Protein AF-A0A9E2DDP9-F1 (afdb_monomer)

Nearest PDB structures (foldseek):
  4rul-assembly1_A  TM=8.984E-01  e=3.084E-15  Escherichia coli DH1
  1yua-assembly1_A  TM=7.932E-01  e=3.738E-09  Escherichia coli
  7w2p-assembly1_A  TM=2.734E-01  e=5.405E+00  Homo sapiens

Structure (mmCIF, N/CA/C/O backbone):
data_AF-A0A9E2DDP9-F1
#
_entry.id   AF-A0A9E2DDP9-F1
#
loop_
_atom_site.group_PDB
_atom_site.id
_atom_site.type_symbol
_atom_site.label_atom_id
_atom_site.label_alt_id
_atom_site.label_comp_id
_atom_site.label_asym_id
_atom_site.label_entity_id
_atom_site.label_seq_id
_atom_site.pdbx_PDB_ins_code
_atom_site.Cartn_x
_atom_site.Cartn_y
_atom_site.Cartn_z
_atom_site.occupancy
_atom_site.B_iso_or_equiv
_atom_site.auth_seq_id
_atom_site.auth_comp_id
_atom_site.auth_asym_id
_atom_site.auth_atom_id
_atom_site.pdbx_PDB_model_num
ATOM 1 N N . LEU A 1 1 ? 16.091 10.187 -36.247 1.00 88.38 1 LEU A N 1
ATOM 2 C CA . LEU A 1 1 ? 14.850 10.308 -37.055 1.00 88.38 1 LEU A CA 1
ATOM 3 C C . LEU A 1 1 ? 14.856 11.666 -37.740 1.00 88.38 1 LEU A C 1
ATOM 5 O O . LEU A 1 1 ? 15.099 12.652 -37.051 1.00 88.38 1 LEU A O 1
ATOM 9 N N . CYS A 1 2 ? 14.631 11.721 -39.056 1.00 90.25 2 CYS A N 1
ATOM 10 C CA . CYS A 1 2 ? 14.480 12.992 -39.767 1.00 90.25 2 CYS A CA 1
ATOM 11 C C . CYS A 1 2 ? 13.290 13.790 -39.199 1.00 90.25 2 CYS A C 1
ATOM 13 O O . CYS A 1 2 ? 12.240 13.217 -38.910 1.00 90.25 2 CYS A O 1
ATOM 15 N N . GLY A 1 3 ? 13.438 15.109 -39.045 1.00 91.94 3 GLY A N 1
ATOM 16 C CA . GLY A 1 3 ? 12.366 15.984 -38.550 1.00 91.94 3 GLY A CA 1
ATOM 17 C C . GLY A 1 3 ? 11.150 16.072 -39.482 1.00 91.94 3 GLY A C 1
ATOM 18 O O . GLY A 1 3 ? 10.063 16.390 -39.017 1.00 91.94 3 GLY A O 1
ATOM 19 N N . ASN A 1 4 ? 11.322 15.727 -40.763 1.00 91.38 4 ASN A N 1
ATOM 20 C CA . ASN A 1 4 ? 10.261 15.691 -41.776 1.00 91.38 4 ASN A CA 1
ATOM 21 C C . ASN A 1 4 ? 9.556 14.321 -41.865 1.00 91.38 4 ASN A C 1
ATOM 23 O O . ASN A 1 4 ? 8.974 13.993 -42.890 1.00 91.38 4 ASN A O 1
ATOM 27 N N . ASN A 1 5 ? 9.630 13.486 -40.829 1.00 89.81 5 ASN A N 1
ATOM 28 C CA . ASN A 1 5 ? 8.842 12.253 -40.731 1.00 89.81 5 ASN A CA 1
ATOM 29 C C . ASN A 1 5 ? 7.354 12.634 -40.538 1.00 89.81 5 ASN A C 1
ATOM 31 O O . ASN A 1 5 ? 7.073 13.362 -39.580 1.00 89.81 5 ASN A O 1
ATOM 35 N N . PRO A 1 6 ? 6.399 12.201 -41.393 1.00 89.31 6 PRO A N 1
ATOM 36 C CA . PRO A 1 6 ? 6.410 10.995 -42.240 1.00 89.31 6 PRO A CA 1
ATOM 37 C C . PRO A 1 6 ? 6.817 11.145 -43.716 1.00 89.31 6 PRO A C 1
ATOM 39 O O . PRO A 1 6 ? 6.964 10.127 -44.386 1.00 89.31 6 PRO A O 1
ATOM 42 N N . ASP A 1 7 ? 7.030 12.357 -44.228 1.00 90.31 7 ASP A N 1
ATOM 43 C CA . ASP A 1 7 ? 7.338 12.597 -45.651 1.00 90.31 7 ASP A CA 1
ATOM 44 C C . ASP A 1 7 ? 8.773 12.195 -46.043 1.00 90.31 7 ASP A C 1
ATOM 46 O O . ASP A 1 7 ? 9.071 11.944 -47.210 1.00 90.31 7 ASP A O 1
ATOM 50 N N . CYS A 1 8 ? 9.677 12.116 -45.064 1.00 87.88 8 CYS A N 1
ATOM 51 C CA . CYS A 1 8 ? 11.048 11.642 -45.222 1.00 87.88 8 CYS A CA 1
ATOM 52 C C . CYS A 1 8 ? 11.296 10.422 -44.325 1.00 87.88 8 CYS A C 1
ATOM 54 O O . CYS A 1 8 ? 11.283 10.530 -43.097 1.00 87.88 8 CYS A O 1
ATOM 56 N N . SER A 1 9 ? 11.570 9.268 -44.942 1.00 89.38 9 SER A N 1
ATOM 57 C CA . SER A 1 9 ? 11.806 7.987 -44.259 1.00 89.38 9 SER A CA 1
ATOM 58 C C . SER A 1 9 ? 13.248 7.787 -43.776 1.00 89.38 9 SER A C 1
ATOM 60 O O . SER A 1 9 ? 13.593 6.703 -43.310 1.00 89.38 9 SER A O 1
ATOM 62 N N . THR A 1 10 ? 14.110 8.801 -43.888 1.00 92.75 10 THR A N 1
ATOM 63 C CA . THR A 1 10 ? 15.517 8.697 -43.487 1.00 92.75 10 THR A CA 1
ATOM 64 C C . THR A 1 10 ? 15.652 8.649 -41.961 1.00 92.75 10 THR A C 1
ATOM 66 O O . THR A 1 10 ? 15.230 9.557 -41.233 1.00 92.75 10 THR A O 1
ATOM 69 N N . PHE A 1 11 ? 16.290 7.596 -41.458 1.00 92.25 11 PHE A N 1
ATOM 70 C CA . PHE A 1 11 ? 16.732 7.469 -40.074 1.00 92.25 11 PHE A CA 1
ATOM 71 C C . PHE A 1 11 ? 18.159 6.916 -40.042 1.00 92.25 11 PHE A C 1
ATOM 73 O O . PHE A 1 11 ? 18.571 6.190 -40.939 1.00 92.25 11 PHE A O 1
ATOM 80 N N . GLU A 1 12 ? 18.894 7.258 -38.991 1.00 91.88 12 GLU A N 1
ATOM 81 C CA . GLU A 1 12 ? 20.238 6.753 -38.723 1.00 91.88 12 GLU A CA 1
ATOM 82 C C . GLU A 1 12 ? 20.261 6.196 -37.302 1.00 91.88 12 GLU A C 1
ATOM 84 O O . GLU A 1 12 ? 19.588 6.728 -36.408 1.00 91.88 12 GLU A O 1
ATOM 89 N N . PHE A 1 13 ? 21.007 5.112 -37.113 1.00 91.75 13 PHE A N 1
ATOM 90 C CA . PHE A 1 13 ? 21.286 4.542 -35.803 1.00 91.75 13 PHE A CA 1
ATOM 91 C C . PHE A 1 13 ? 22.687 4.958 -35.384 1.00 91.75 13 PHE A C 1
ATOM 93 O O . PHE A 1 13 ? 23.654 4.704 -36.098 1.00 91.75 13 PHE A O 1
ATOM 100 N N . GLU A 1 14 ? 22.792 5.572 -34.216 1.00 92.00 14 GLU A N 1
ATOM 101 C CA . GLU A 1 14 ? 24.074 5.866 -33.595 1.00 92.00 14 GLU A CA 1
ATOM 102 C C . GLU A 1 14 ? 24.387 4.726 -32.618 1.00 92.00 14 GLU A C 1
ATOM 104 O O . GLU A 1 14 ? 23.632 4.469 -31.676 1.00 92.00 14 GLU A O 1
ATOM 109 N N . ALA A 1 15 ? 25.450 3.972 -32.901 1.00 90.19 15 ALA A N 1
ATOM 110 C CA . ALA A 1 15 ? 25.939 2.944 -31.995 1.00 90.19 15 ALA A CA 1
ATOM 111 C C . ALA A 1 15 ? 26.843 3.607 -30.952 1.00 90.19 15 ALA A C 1
ATOM 113 O O . ALA A 1 15 ? 27.826 4.259 -31.297 1.00 90.19 15 ALA A O 1
ATOM 114 N N . GLY A 1 16 ? 26.520 3.427 -29.676 1.00 89.56 16 GLY A N 1
ATOM 115 C CA . GLY A 1 16 ? 27.263 4.032 -28.582 1.00 89.56 16 GLY A CA 1
ATOM 116 C C . GLY A 1 16 ? 26.806 3.511 -27.227 1.00 89.56 16 GLY A C 1
ATOM 117 O O . GLY A 1 16 ? 25.774 2.846 -27.108 1.00 89.56 16 GLY A O 1
ATOM 118 N N . GLU A 1 17 ? 27.588 3.814 -26.196 1.00 86.38 17 GLU A N 1
ATOM 119 C CA . GLU A 1 17 ? 27.220 3.530 -24.813 1.00 86.38 17 GLU A CA 1
ATOM 120 C C . GLU A 1 17 ? 26.454 4.727 -24.240 1.00 86.38 17 GLU A C 1
ATOM 122 O O . GLU A 1 17 ? 27.012 5.792 -23.969 1.00 86.38 17 GLU A O 1
ATOM 127 N N . TYR A 1 18 ? 25.142 4.565 -24.079 1.00 83.75 18 TYR A N 1
ATOM 128 C CA . TYR A 1 18 ? 24.265 5.622 -23.587 1.00 83.75 18 TYR A CA 1
ATOM 129 C C . TYR A 1 18 ? 23.877 5.369 -22.132 1.00 83.75 18 TYR A C 1
ATOM 131 O O . TYR A 1 18 ? 23.272 4.351 -21.794 1.00 83.75 18 TYR A O 1
ATOM 139 N N . LYS A 1 19 ? 24.140 6.343 -21.254 1.00 76.81 19 LYS A N 1
ATOM 140 C CA . LYS A 1 19 ? 23.666 6.296 -19.866 1.00 76.81 19 LYS A CA 1
ATOM 141 C C . LYS A 1 19 ? 22.191 6.694 -19.802 1.00 76.81 19 LYS A C 1
ATOM 143 O O . LYS A 1 19 ? 21.835 7.868 -19.924 1.00 76.81 19 LYS A O 1
ATOM 148 N N . ILE A 1 20 ? 21.317 5.720 -19.565 1.00 74.50 20 ILE A N 1
ATOM 149 C CA . ILE A 1 20 ? 19.883 5.971 -19.387 1.00 74.50 20 ILE A CA 1
ATOM 150 C C . ILE A 1 20 ? 19.666 6.756 -18.081 1.00 74.50 20 ILE A C 1
ATOM 152 O O . ILE A 1 20 ? 20.160 6.382 -17.013 1.00 74.50 20 ILE A O 1
ATOM 156 N N . ARG A 1 21 ? 18.897 7.855 -18.144 1.00 65.94 21 ARG A N 1
ATOM 157 C CA . ARG A 1 21 ? 18.500 8.639 -16.959 1.00 65.94 21 ARG A CA 1
ATOM 158 C C . ARG A 1 21 ? 17.796 7.735 -15.937 1.00 65.94 21 ARG A C 1
ATOM 160 O O . ARG A 1 21 ? 16.650 7.342 -16.142 1.00 65.94 21 ARG A O 1
ATOM 167 N N . GLY A 1 22 ? 18.464 7.460 -14.816 1.00 62.19 22 GLY A N 1
ATOM 168 C CA . GLY A 1 22 ? 17.949 6.619 -13.727 1.00 62.19 22 GLY A CA 1
ATOM 169 C C . GLY A 1 22 ? 18.885 5.491 -13.288 1.00 62.19 22 GLY A C 1
ATOM 170 O O . GLY A 1 22 ? 18.717 5.005 -12.179 1.00 62.19 22 GLY A O 1
ATOM 171 N N . TYR A 1 23 ? 19.901 5.147 -14.090 1.00 64.62 23 TYR A N 1
ATOM 172 C CA . TYR A 1 23 ? 20.826 4.036 -13.810 1.00 64.62 23 TYR A CA 1
ATOM 173 C C . TYR A 1 23 ? 21.757 4.257 -12.599 1.00 64.62 23 TYR A C 1
ATOM 175 O O . TYR A 1 23 ? 22.351 3.322 -12.089 1.00 64.62 23 TYR A O 1
ATOM 183 N N . GLU A 1 24 ? 21.873 5.490 -12.105 1.00 63.78 24 GLU A N 1
ATOM 184 C CA . GLU A 1 24 ? 22.702 5.858 -10.944 1.00 63.78 24 GLU A CA 1
ATOM 185 C C . GLU A 1 24 ? 21.877 5.903 -9.643 1.00 63.78 24 GLU A C 1
ATOM 187 O O . GLU A 1 24 ? 22.021 6.795 -8.809 1.00 63.78 24 GLU A O 1
ATOM 192 N N . GLY A 1 25 ? 20.901 5.005 -9.523 1.00 69.44 25 GLY A N 1
ATOM 193 C CA . GLY A 1 25 ? 20.162 4.797 -8.282 1.00 69.44 25 GLY A CA 1
ATOM 194 C C . GLY A 1 25 ? 20.826 3.716 -7.428 1.00 69.44 25 GLY A C 1
ATOM 195 O O . GLY A 1 25 ? 21.553 2.890 -7.974 1.00 69.44 25 GLY A O 1
ATOM 196 N N . PRO A 1 26 ? 20.560 3.676 -6.112 1.00 78.44 26 PRO A N 1
ATOM 197 C CA . PRO A 1 26 ? 20.928 2.520 -5.298 1.00 78.44 26 PRO A CA 1
ATOM 198 C C . PRO A 1 26 ? 20.331 1.249 -5.912 1.00 78.44 26 PRO A C 1
ATOM 200 O O . PRO A 1 26 ? 19.246 1.300 -6.494 1.00 78.44 26 PRO A O 1
ATOM 203 N N . THR A 1 27 ? 21.014 0.120 -5.789 1.00 83.56 27 THR A N 1
ATOM 204 C CA . THR A 1 27 ? 20.477 -1.174 -6.207 1.00 83.56 27 THR A CA 1
ATOM 205 C C . THR A 1 27 ? 20.020 -1.969 -4.992 1.00 83.56 27 THR A C 1
ATOM 207 O O . THR A 1 27 ? 20.517 -1.785 -3.881 1.00 83.56 27 THR A O 1
ATOM 210 N N . VAL A 1 28 ? 18.972 -2.771 -5.177 1.00 86.94 28 VAL A N 1
ATOM 211 C CA . VAL A 1 28 ? 18.324 -3.539 -4.102 1.00 86.94 28 VAL A CA 1
ATOM 212 C C . VAL A 1 28 ? 18.100 -4.960 -4.590 1.00 86.94 28 VAL A C 1
ATOM 214 O O . VAL A 1 28 ? 17.787 -5.159 -5.757 1.00 86.94 28 VAL A O 1
ATOM 217 N N . GLU A 1 29 ? 18.230 -5.947 -3.716 1.00 88.75 29 GLU A N 1
ATOM 218 C CA . GLU A 1 29 ? 17.958 -7.341 -4.059 1.00 88.75 29 GLU A CA 1
ATOM 219 C C . GLU A 1 29 ? 16.449 -7.599 -4.245 1.00 88.75 29 GLU A C 1
ATOM 221 O O . GLU A 1 29 ? 15.600 -7.052 -3.531 1.00 88.75 29 GLU A O 1
ATOM 226 N N . CYS A 1 30 ? 16.090 -8.412 -5.240 1.00 87.81 30 CYS A N 1
ATOM 227 C CA . CYS A 1 30 ? 14.705 -8.775 -5.506 1.00 87.81 30 CYS A CA 1
ATOM 228 C C . CYS A 1 30 ? 14.216 -9.879 -4.567 1.00 87.81 30 CYS A C 1
ATOM 230 O O . CYS A 1 30 ? 14.749 -10.981 -4.581 1.00 87.81 30 CYS A O 1
ATOM 232 N N . ASP A 1 31 ? 13.088 -9.651 -3.893 1.00 84.25 31 ASP A N 1
ATOM 233 C CA . ASP A 1 31 ? 12.525 -10.618 -2.938 1.00 84.25 31 ASP A CA 1
ATOM 234 C C . ASP A 1 31 ? 12.072 -11.951 -3.581 1.00 84.25 31 ASP A C 1
ATOM 236 O O . ASP A 1 31 ? 11.887 -12.937 -2.879 1.00 84.25 31 ASP A O 1
ATOM 240 N N . LYS A 1 32 ? 11.853 -11.993 -4.908 1.00 84.00 32 LYS A N 1
ATOM 241 C CA . LYS A 1 32 ? 11.326 -13.184 -5.613 1.00 84.00 32 LYS A CA 1
ATOM 242 C C . LYS A 1 32 ? 12.387 -14.046 -6.295 1.00 84.00 32 LYS A C 1
ATOM 244 O O . LYS A 1 32 ? 12.167 -15.234 -6.479 1.00 84.00 32 LYS A O 1
ATOM 249 N N . CYS A 1 33 ? 13.483 -13.446 -6.748 1.00 87.69 33 CYS A N 1
ATOM 250 C CA . CYS A 1 33 ? 14.486 -14.140 -7.567 1.00 87.69 33 CYS A CA 1
ATOM 251 C C . CYS A 1 33 ? 15.925 -13.813 -7.166 1.00 87.69 33 CYS A C 1
ATOM 253 O O . CYS A 1 33 ? 16.846 -14.239 -7.853 1.00 87.69 33 CYS A O 1
ATOM 255 N N . SER A 1 34 ? 16.118 -13.009 -6.116 1.00 86.00 34 SER A N 1
ATOM 256 C CA . SER A 1 34 ? 17.423 -12.535 -5.638 1.00 86.00 34 SER A CA 1
ATOM 257 C C . SER A 1 34 ? 18.282 -11.785 -6.664 1.00 86.00 34 SER A C 1
ATOM 259 O O . SER A 1 34 ? 19.401 -11.383 -6.367 1.00 86.00 34 SER A O 1
ATOM 261 N N . ALA A 1 35 ? 17.765 -11.531 -7.868 1.00 89.00 35 ALA A N 1
ATOM 262 C CA . ALA A 1 35 ? 18.437 -10.696 -8.850 1.00 89.00 35 ALA A CA 1
ATOM 263 C C . ALA A 1 35 ? 18.419 -9.223 -8.424 1.00 89.00 35 ALA A C 1
ATOM 265 O O . ALA A 1 35 ? 17.577 -8.776 -7.638 1.00 89.00 35 ALA A O 1
ATOM 266 N N . GLU A 1 36 ? 19.327 -8.442 -8.995 1.00 89.06 36 GLU A N 1
ATOM 267 C CA . GLU A 1 36 ? 19.423 -7.017 -8.719 1.00 89.06 36 GLU A CA 1
ATOM 268 C C . GLU A 1 36 ? 18.179 -6.259 -9.226 1.00 89.06 36 GLU A C 1
ATOM 270 O O . GLU A 1 36 ? 17.608 -6.538 -10.283 1.00 89.06 36 GLU A O 1
ATOM 275 N N . MET A 1 37 ? 17.722 -5.275 -8.460 1.00 89.25 37 MET A N 1
ATOM 276 C CA . MET A 1 37 ? 16.679 -4.341 -8.861 1.00 89.25 37 MET A CA 1
ATOM 277 C C . MET A 1 37 ? 17.283 -2.958 -9.072 1.00 89.25 37 MET A C 1
ATOM 279 O O . MET A 1 37 ? 17.901 -2.384 -8.176 1.00 89.25 37 MET A O 1
ATOM 283 N N . GLN A 1 38 ? 17.042 -2.396 -10.254 1.00 87.81 38 GLN A N 1
ATOM 284 C CA . GLN A 1 38 ? 17.565 -1.096 -10.666 1.00 87.81 38 GLN A CA 1
ATOM 285 C C . GLN A 1 38 ? 16.482 -0.020 -10.643 1.00 87.81 38 GLN A C 1
ATOM 287 O O . GLN A 1 38 ? 15.303 -0.282 -10.905 1.00 87.81 38 GLN A O 1
ATOM 292 N N . LEU A 1 39 ? 16.886 1.220 -10.372 1.00 87.94 39 LEU A N 1
ATOM 293 C CA . LEU A 1 39 ? 15.978 2.358 -10.337 1.00 87.94 39 LEU A CA 1
ATOM 294 C C . LEU A 1 39 ? 15.573 2.790 -11.757 1.00 87.94 39 LEU A C 1
ATOM 296 O O . LEU A 1 39 ? 16.362 3.320 -12.533 1.00 87.94 39 LEU A O 1
ATOM 300 N N . LYS A 1 40 ? 14.297 2.616 -12.092 1.00 86.75 40 LYS A N 1
ATOM 301 C CA . LYS A 1 40 ? 13.695 3.032 -13.363 1.00 86.75 40 LYS A CA 1
ATOM 302 C C . LYS A 1 40 ? 12.715 4.178 -13.132 1.00 86.75 40 LYS A C 1
ATOM 304 O O . LYS A 1 40 ? 12.114 4.318 -12.066 1.00 86.75 40 LYS A O 1
ATOM 309 N N . THR A 1 41 ? 12.535 5.018 -14.148 1.00 86.69 41 THR A N 1
ATOM 310 C CA . THR A 1 41 ? 11.545 6.106 -14.125 1.00 86.69 41 THR A CA 1
ATOM 311 C C . THR A 1 41 ? 10.387 5.746 -15.048 1.00 86.69 41 THR A C 1
ATOM 313 O O . THR A 1 41 ? 10.596 5.525 -16.235 1.00 86.69 41 THR A O 1
ATOM 316 N N . GLY A 1 42 ? 9.167 5.672 -14.512 1.00 86.62 42 GLY A N 1
ATOM 317 C CA . GLY A 1 42 ? 7.951 5.403 -15.285 1.00 86.62 42 GLY A CA 1
ATOM 318 C C . GLY A 1 42 ? 6.878 6.473 -15.088 1.00 86.62 42 GLY A C 1
ATOM 319 O O . GLY A 1 42 ? 7.064 7.443 -14.354 1.00 86.62 42 GLY A O 1
ATOM 320 N N . ARG A 1 43 ? 5.703 6.265 -15.700 1.00 86.50 43 ARG A N 1
ATOM 321 C CA . ARG A 1 43 ? 4.568 7.213 -15.645 1.00 86.50 43 ARG A CA 1
ATOM 322 C C . ARG A 1 43 ? 4.060 7.518 -14.231 1.00 86.50 43 ARG A C 1
ATOM 324 O O . ARG A 1 43 ? 3.500 8.579 -13.991 1.00 86.50 43 ARG A O 1
ATOM 331 N N . PHE A 1 44 ? 4.229 6.577 -13.301 1.00 82.94 44 PHE A N 1
ATOM 332 C CA . PHE A 1 44 ? 3.770 6.695 -11.913 1.00 82.94 44 PHE A CA 1
ATOM 333 C C . PHE A 1 44 ? 4.878 7.142 -10.946 1.00 82.94 44 PHE A C 1
ATOM 335 O O . PHE A 1 44 ? 4.687 7.094 -9.730 1.00 82.94 44 PHE A O 1
ATOM 342 N N . GLY A 1 45 ? 6.030 7.564 -11.474 1.00 86.19 45 GLY A N 1
ATOM 343 C CA . GLY A 1 45 ? 7.211 7.947 -10.706 1.00 86.19 45 GLY A CA 1
ATOM 344 C C . GLY A 1 45 ? 8.354 6.938 -10.820 1.00 86.19 45 GLY A C 1
ATOM 345 O O . GLY A 1 45 ? 8.346 6.047 -11.673 1.00 86.19 45 GLY A O 1
ATOM 346 N N . LYS A 1 46 ? 9.362 7.110 -9.959 1.00 87.94 46 LYS A N 1
ATOM 347 C CA . LYS A 1 46 ? 10.527 6.222 -9.880 1.00 87.94 46 LYS A CA 1
ATOM 348 C C . LYS A 1 46 ? 10.180 4.934 -9.123 1.00 87.94 46 LYS A C 1
ATOM 350 O O . LYS A 1 46 ? 9.461 4.979 -8.123 1.00 87.94 46 LYS A O 1
ATOM 355 N N . TYR A 1 47 ? 10.686 3.802 -9.593 1.00 88.94 47 TYR A N 1
ATOM 356 C CA . TYR A 1 47 ? 10.474 2.480 -9.002 1.00 88.94 47 TYR A CA 1
ATOM 357 C C . TYR A 1 47 ? 11.704 1.598 -9.232 1.00 88.94 47 TYR A C 1
ATOM 359 O O . TYR A 1 47 ? 12.432 1.795 -10.200 1.00 88.94 47 TYR A O 1
ATOM 367 N N . PHE A 1 48 ? 11.931 0.626 -8.360 1.00 88.94 48 PHE A N 1
ATOM 368 C CA . PHE A 1 48 ? 12.911 -0.429 -8.571 1.00 88.94 48 PHE A CA 1
ATOM 369 C C . PHE A 1 48 ? 12.284 -1.511 -9.446 1.00 88.94 48 PHE A C 1
ATOM 371 O O . PHE A 1 48 ? 11.230 -2.050 -9.102 1.00 88.94 48 PHE A O 1
ATOM 378 N N . GLY A 1 49 ? 12.893 -1.804 -10.588 1.00 89.00 49 GLY A N 1
ATOM 379 C CA . GLY A 1 49 ? 12.508 -2.912 -11.457 1.00 89.00 49 GLY A CA 1
ATOM 380 C C . GLY A 1 49 ? 13.582 -3.984 -11.430 1.00 89.00 49 GLY A C 1
ATOM 381 O O . GLY A 1 49 ? 14.761 -3.654 -11.550 1.00 89.00 49 GLY A O 1
ATOM 382 N N . CYS A 1 50 ? 13.177 -5.242 -11.278 1.00 90.06 50 CYS A N 1
ATOM 383 C CA . CYS A 1 50 ? 14.100 -6.367 -11.364 1.00 90.06 50 CYS A CA 1
ATOM 384 C C . CYS A 1 50 ? 14.788 -6.415 -12.743 1.00 90.06 50 CYS A C 1
ATOM 386 O O . CYS A 1 50 ? 14.187 -6.028 -13.754 1.00 90.06 50 CYS A O 1
ATOM 388 N N . THR A 1 51 ? 16.057 -6.825 -12.767 1.00 88.06 51 THR A N 1
ATOM 389 C CA . THR A 1 51 ? 16.841 -7.047 -13.993 1.00 88.06 51 THR A CA 1
ATOM 390 C C . THR A 1 51 ? 16.725 -8.471 -14.532 1.00 88.06 51 THR A C 1
ATOM 392 O O . THR A 1 51 ? 17.122 -8.700 -15.669 1.00 88.06 51 THR A O 1
ATOM 395 N N . GLY A 1 52 ? 16.166 -9.410 -13.759 1.00 85.94 52 GLY A N 1
ATOM 396 C CA . GLY A 1 52 ? 15.955 -10.788 -14.200 1.00 85.94 52 GLY A CA 1
ATOM 397 C C . GLY A 1 52 ? 14.968 -10.868 -15.366 1.00 85.94 52 GLY A C 1
ATOM 398 O O . GLY A 1 52 ? 13.894 -10.267 -15.311 1.00 85.94 52 GLY A O 1
ATOM 399 N N . GLU A 1 53 ? 15.319 -11.625 -16.404 1.00 81.19 53 GLU A N 1
ATOM 400 C CA . GLU A 1 53 ? 14.541 -11.729 -17.649 1.00 81.19 53 GLU A CA 1
ATOM 401 C C . GLU A 1 53 ? 13.135 -12.309 -17.416 1.00 81.19 53 GLU A C 1
ATOM 403 O O . GLU A 1 53 ? 12.155 -11.831 -17.993 1.00 81.19 53 GLU A O 1
ATOM 408 N N . ASP A 1 54 ? 13.014 -13.244 -16.471 1.00 86.44 54 ASP A N 1
ATOM 409 C CA . ASP A 1 54 ? 11.750 -13.901 -16.121 1.00 86.44 54 ASP A CA 1
ATOM 410 C C . ASP A 1 54 ? 10.980 -13.204 -14.982 1.00 86.44 54 ASP A C 1
ATOM 412 O O . ASP A 1 54 ? 9.819 -13.523 -14.708 1.00 86.44 54 ASP A O 1
ATOM 416 N N . CYS A 1 55 ? 11.585 -12.220 -14.304 1.00 84.75 55 CYS A N 1
ATOM 417 C CA . CYS A 1 55 ? 11.014 -11.611 -13.103 1.00 84.75 55 CYS A CA 1
ATOM 418 C C . CYS A 1 55 ? 10.444 -10.211 -13.369 1.00 84.75 55 CYS A C 1
ATOM 420 O O . CYS A 1 55 ? 11.148 -9.205 -13.416 1.00 84.75 55 CYS A O 1
ATOM 422 N N . LYS A 1 56 ? 9.111 -10.111 -13.428 1.00 84.56 56 LYS A N 1
ATOM 423 C CA . LYS A 1 56 ? 8.384 -8.831 -13.582 1.00 84.56 56 LYS A CA 1
ATOM 424 C C . LYS A 1 56 ? 8.142 -8.094 -12.257 1.00 84.56 56 LYS A C 1
ATOM 426 O O . LYS A 1 56 ? 7.263 -7.233 -12.177 1.00 84.56 56 LYS A O 1
ATOM 431 N N . ASN A 1 57 ? 8.881 -8.436 -11.200 1.00 86.94 57 ASN A N 1
ATOM 432 C CA . ASN A 1 57 ? 8.688 -7.828 -9.889 1.00 86.94 57 ASN A CA 1
ATOM 433 C C . ASN A 1 57 ? 9.162 -6.365 -9.872 1.00 86.94 57 ASN A C 1
ATOM 435 O O . ASN A 1 57 ? 10.207 -6.011 -10.428 1.00 86.94 57 ASN A O 1
ATOM 439 N N . THR A 1 58 ? 8.393 -5.506 -9.203 1.00 86.88 58 THR A N 1
ATOM 440 C CA . THR A 1 58 ? 8.701 -4.080 -9.058 1.00 86.88 58 THR A CA 1
ATOM 441 C C . THR A 1 58 ? 8.444 -3.614 -7.630 1.00 86.88 58 THR A C 1
ATOM 443 O O . THR A 1 58 ? 7.433 -3.961 -7.021 1.00 86.88 58 THR A O 1
ATOM 446 N N . ARG A 1 59 ? 9.340 -2.780 -7.093 1.00 86.44 59 ARG A N 1
ATOM 447 C CA . ARG A 1 59 ? 9.199 -2.159 -5.768 1.00 86.44 59 ARG A CA 1
ATOM 448 C C . ARG A 1 59 ? 9.124 -0.649 -5.903 1.00 86.44 59 ARG A C 1
ATOM 450 O O . ARG A 1 59 ? 9.832 -0.032 -6.694 1.00 86.44 59 ARG A O 1
ATOM 457 N N . LYS A 1 60 ? 8.239 -0.020 -5.136 1.00 86.00 60 LYS A N 1
ATOM 458 C CA . LYS A 1 60 ? 8.066 1.436 -5.177 1.00 86.00 60 LYS A CA 1
ATOM 459 C C . LYS A 1 60 ? 9.177 2.121 -4.377 1.00 86.00 60 LYS A C 1
ATOM 461 O O . LYS A 1 60 ? 9.488 1.678 -3.277 1.00 86.00 60 LYS A O 1
ATOM 466 N N . LEU A 1 61 ? 9.707 3.230 -4.891 1.00 85.44 61 LEU A N 1
ATOM 467 C CA . LEU A 1 61 ? 10.568 4.124 -4.117 1.00 85.44 61 LEU A CA 1
ATOM 468 C C . LEU A 1 61 ? 9.697 4.988 -3.189 1.00 85.44 61 LEU A C 1
ATOM 470 O O . LEU A 1 61 ? 8.782 5.678 -3.658 1.00 85.44 61 LEU A O 1
ATOM 474 N N . LEU A 1 62 ? 9.943 4.946 -1.878 1.00 83.06 62 LEU A N 1
ATOM 475 C CA . LEU A 1 62 ? 9.269 5.832 -0.931 1.00 83.06 62 LEU A CA 1
ATOM 476 C C . LEU A 1 62 ? 9.835 7.254 -1.020 1.00 83.06 62 LEU A C 1
ATOM 478 O O . LEU A 1 62 ? 10.906 7.512 -1.561 1.00 83.06 62 LEU A O 1
ATOM 482 N N . ARG A 1 63 ? 9.105 8.215 -0.444 1.00 79.81 63 ARG A N 1
ATOM 483 C CA . ARG A 1 63 ? 9.531 9.622 -0.401 1.00 79.81 63 ARG A CA 1
ATOM 484 C C . ARG A 1 63 ? 10.819 9.836 0.410 1.00 79.81 63 ARG A C 1
ATOM 486 O O . ARG A 1 63 ? 11.492 10.834 0.187 1.00 79.81 63 ARG A O 1
ATOM 493 N N . ASN A 1 64 ? 11.141 8.926 1.327 1.00 77.75 64 ASN A N 1
ATOM 494 C CA . ASN A 1 64 ? 12.384 8.931 2.101 1.00 77.75 64 ASN A CA 1
ATOM 495 C C . ASN A 1 64 ? 13.587 8.354 1.328 1.00 77.75 64 ASN A C 1
ATOM 497 O O . ASN A 1 64 ? 14.692 8.402 1.849 1.00 77.75 64 ASN A O 1
ATOM 501 N N . GLY A 1 65 ? 13.393 7.841 0.107 1.00 76.19 65 GLY A N 1
ATOM 502 C CA . GLY A 1 65 ? 14.464 7.256 -0.704 1.00 76.19 65 GLY A CA 1
ATOM 503 C C . GLY A 1 65 ? 14.700 5.762 -0.472 1.00 76.19 65 GLY A C 1
ATOM 504 O O . GLY A 1 65 ? 15.516 5.176 -1.175 1.00 76.19 65 GLY A O 1
ATOM 505 N N . GLU A 1 66 ? 13.966 5.128 0.444 1.00 77.50 66 GLU A N 1
ATOM 506 C CA . GLU A 1 66 ? 14.061 3.686 0.691 1.00 77.50 66 GLU A CA 1
ATOM 507 C C . GLU A 1 66 ? 13.130 2.889 -0.235 1.00 77.50 66 GLU A C 1
ATOM 509 O O . GLU A 1 66 ? 12.102 3.386 -0.721 1.00 77.50 66 GLU A O 1
ATOM 514 N N . ALA A 1 67 ? 13.481 1.626 -0.477 1.00 80.81 67 ALA A N 1
ATOM 515 C CA . ALA A 1 67 ? 12.600 0.686 -1.157 1.00 80.81 67 ALA A CA 1
ATOM 516 C C . ALA A 1 67 ? 11.414 0.324 -0.255 1.00 80.81 67 ALA A C 1
ATOM 518 O O . ALA A 1 67 ? 11.575 0.055 0.934 1.00 80.81 67 ALA A O 1
ATOM 519 N N . ALA A 1 68 ? 10.205 0.298 -0.824 1.00 79.75 68 ALA A N 1
ATOM 520 C CA . ALA A 1 68 ? 9.029 -0.184 -0.106 1.00 79.75 68 ALA A CA 1
ATOM 521 C C . ALA A 1 68 ? 9.250 -1.615 0.379 1.00 79.75 68 ALA A C 1
ATOM 523 O O . ALA A 1 68 ? 9.830 -2.386 -0.389 1.00 79.75 68 ALA A O 1
ATOM 524 N N . PRO A 1 69 ? 8.770 -1.990 1.580 1.00 78.38 69 PRO A N 1
ATOM 525 C CA . PRO A 1 69 ? 8.802 -3.372 2.045 1.00 78.38 69 PRO A CA 1
ATOM 526 C C . PRO A 1 69 ? 8.263 -4.349 0.988 1.00 78.38 69 PRO A C 1
ATOM 528 O O . PRO A 1 69 ? 7.465 -3.926 0.137 1.00 78.38 69 PRO A O 1
ATOM 531 N N . PRO A 1 70 ? 8.699 -5.620 1.021 1.00 77.19 70 PRO A N 1
ATOM 532 C CA . PRO A 1 70 ? 8.208 -6.639 0.104 1.00 77.19 70 PRO A CA 1
ATOM 533 C C . PRO A 1 70 ? 6.681 -6.652 0.150 1.00 77.19 70 PRO A C 1
ATOM 535 O O . PRO A 1 70 ? 6.084 -6.625 1.227 1.00 77.19 70 PRO A O 1
ATOM 538 N N . LYS A 1 71 ? 6.048 -6.596 -1.022 1.00 78.38 71 LYS A N 1
ATOM 539 C CA . LYS A 1 71 ? 4.591 -6.665 -1.105 1.00 78.38 71 LYS A CA 1
ATOM 540 C C . LYS A 1 71 ? 4.151 -8.112 -1.027 1.00 78.38 71 LYS A C 1
ATOM 542 O O . LYS A 1 71 ? 4.736 -8.960 -1.693 1.00 78.38 71 LYS A O 1
ATOM 547 N N . MET A 1 72 ? 3.049 -8.332 -0.325 1.00 81.12 72 MET A N 1
ATOM 548 C CA . MET A 1 72 ? 2.275 -9.553 -0.477 1.00 81.12 72 MET A CA 1
ATOM 549 C C . MET A 1 72 ? 1.733 -9.701 -1.895 1.00 81.12 72 MET A C 1
ATOM 551 O O . MET A 1 72 ? 1.392 -8.705 -2.554 1.00 81.12 72 MET A O 1
ATOM 555 N N . ASP A 1 73 ? 1.587 -10.950 -2.322 1.00 83.12 73 ASP A N 1
ATOM 556 C CA . ASP A 1 73 ? 0.814 -11.262 -3.511 1.00 83.12 73 ASP A CA 1
ATOM 557 C C . ASP A 1 73 ? -0.680 -10.953 -3.269 1.00 83.12 73 ASP A C 1
ATOM 559 O O . ASP A 1 73 ? -1.168 -11.086 -2.144 1.00 83.12 73 ASP A O 1
ATOM 563 N N . PRO A 1 74 ? -1.410 -10.440 -4.278 1.00 87.88 74 PRO A N 1
ATOM 564 C CA . PRO A 1 74 ? -2.819 -10.100 -4.111 1.00 87.88 74 PRO A CA 1
ATOM 565 C C . PRO A 1 74 ? -3.669 -11.329 -3.774 1.00 87.88 74 PRO A C 1
ATOM 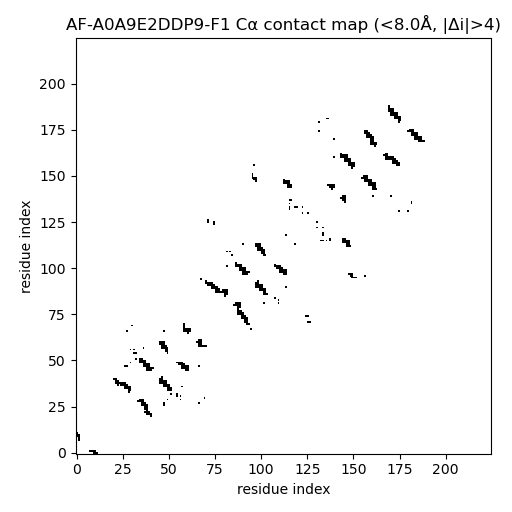567 O O . PRO A 1 74 ? -3.588 -12.330 -4.481 1.00 87.88 74 PRO A O 1
ATOM 570 N N . VAL A 1 75 ? -4.531 -11.208 -2.765 1.00 89.75 75 VAL A N 1
ATOM 571 C CA . VAL A 1 75 ? -5.489 -12.255 -2.369 1.00 89.75 75 VAL A CA 1
ATOM 572 C C . VAL A 1 75 ? -6.837 -11.957 -3.022 1.00 89.75 75 VAL A C 1
ATOM 574 O O . VAL A 1 75 ? -7.334 -10.830 -2.933 1.00 89.75 75 VAL A O 1
ATOM 577 N N . ALA A 1 76 ? -7.418 -12.927 -3.725 1.00 87.75 76 ALA A N 1
ATOM 578 C CA . ALA A 1 76 ? -8.702 -12.755 -4.401 1.00 87.75 76 ALA A CA 1
ATOM 579 C C . ALA A 1 76 ? -9.859 -13.071 -3.444 1.00 87.75 76 ALA A C 1
ATOM 581 O O . ALA A 1 76 ? -9.887 -14.144 -2.859 1.00 87.75 76 ALA A O 1
ATOM 582 N N . MET A 1 77 ? -10.827 -12.156 -3.325 1.00 87.38 77 MET A N 1
ATOM 583 C CA . MET A 1 77 ? -12.031 -12.333 -2.504 1.00 87.38 77 MET A CA 1
ATOM 584 C C . MET A 1 77 ? -13.282 -12.339 -3.396 1.00 87.38 77 MET A C 1
ATOM 586 O O . MET A 1 77 ? -13.949 -11.307 -3.542 1.00 87.38 77 MET A O 1
ATOM 590 N N . PRO A 1 78 ? -13.582 -13.466 -4.070 1.00 85.81 78 PRO A N 1
ATOM 591 C CA . PRO A 1 78 ? -14.687 -13.560 -5.024 1.00 85.81 78 PRO A CA 1
ATOM 592 C C . PRO A 1 78 ? -16.070 -13.361 -4.386 1.00 85.81 78 PRO A C 1
ATOM 594 O O . PRO A 1 78 ? -17.015 -13.004 -5.085 1.00 85.81 78 PRO A O 1
ATOM 597 N N . GLU A 1 79 ? -16.202 -13.553 -3.075 1.00 87.12 79 GLU A N 1
ATOM 598 C CA . GLU A 1 79 ? -17.442 -13.339 -2.327 1.00 87.12 79 GLU A CA 1
ATOM 599 C C . GLU A 1 79 ? -17.834 -11.858 -2.191 1.00 87.12 79 GLU A C 1
ATOM 601 O O . GLU A 1 79 ? -18.982 -11.544 -1.874 1.00 87.12 79 GLU A O 1
ATOM 606 N N . LEU A 1 80 ? -16.905 -10.936 -2.459 1.00 87.44 80 LEU A N 1
ATOM 607 C CA . LEU A 1 80 ? -17.128 -9.501 -2.340 1.00 87.44 80 LEU A CA 1
ATOM 608 C C . LEU A 1 80 ? -17.261 -8.854 -3.722 1.00 87.44 80 LEU A C 1
ATOM 610 O O . LEU A 1 80 ? -16.264 -8.576 -4.392 1.00 87.44 80 LEU A O 1
ATOM 614 N N . ALA A 1 81 ? -18.498 -8.549 -4.115 1.00 90.25 81 ALA A N 1
ATOM 615 C CA . ALA A 1 81 ? -18.794 -7.812 -5.341 1.00 90.25 81 ALA A CA 1
ATOM 616 C C . ALA A 1 81 ? -18.523 -6.303 -5.184 1.00 90.25 81 ALA A C 1
ATOM 618 O O . ALA A 1 81 ? -18.745 -5.728 -4.114 1.00 90.25 81 ALA A O 1
ATOM 619 N N . CYS A 1 82 ? -18.056 -5.653 -6.254 1.00 88.06 82 CYS A N 1
ATOM 620 C CA . CYS A 1 82 ? -17.858 -4.202 -6.296 1.00 88.06 82 CYS A CA 1
ATOM 621 C C . CYS A 1 82 ? -19.202 -3.449 -6.311 1.00 88.06 82 CYS A C 1
ATOM 623 O O . CYS A 1 82 ? -20.215 -3.962 -6.778 1.00 88.06 82 CYS A O 1
ATOM 625 N N . GLU A 1 83 ? -19.219 -2.205 -5.822 1.00 86.94 83 GLU A N 1
ATOM 626 C CA . GLU A 1 83 ? -20.440 -1.389 -5.743 1.00 86.94 83 GLU A CA 1
ATOM 627 C C . GLU A 1 83 ? -20.828 -0.810 -7.111 1.00 86.94 83 GLU A C 1
ATOM 629 O O . GLU A 1 83 ? -22.013 -0.660 -7.404 1.00 86.94 83 GLU A O 1
ATOM 634 N N . LYS A 1 84 ? -19.848 -0.458 -7.958 1.00 86.31 84 LYS A N 1
ATOM 635 C CA . LYS A 1 84 ? -20.111 0.250 -9.226 1.00 86.31 84 LYS A CA 1
ATOM 636 C C . LYS A 1 84 ? -20.050 -0.629 -10.468 1.00 86.31 84 LYS A C 1
ATOM 638 O O . LYS A 1 84 ? -20.503 -0.189 -11.522 1.00 86.31 84 LYS A O 1
ATOM 643 N N . VAL A 1 85 ? -19.430 -1.802 -10.386 1.00 84.81 85 VAL A N 1
ATOM 644 C CA . VAL A 1 85 ? -19.174 -2.673 -11.541 1.00 84.81 85 VAL A CA 1
ATOM 645 C C . VAL A 1 85 ? -19.390 -4.128 -11.144 1.00 84.81 85 VAL A C 1
ATOM 647 O O . VAL A 1 85 ? -19.121 -4.500 -10.007 1.00 84.81 85 VAL A O 1
ATOM 650 N N . GLU A 1 86 ? -19.830 -4.952 -12.092 1.00 86.12 86 GLU A N 1
ATOM 651 C CA . GLU A 1 86 ? -19.910 -6.411 -11.962 1.00 86.12 86 GLU A CA 1
ATOM 652 C C . GLU A 1 86 ? -18.498 -7.026 -11.972 1.00 86.12 86 GLU A C 1
ATOM 654 O O . GLU A 1 86 ? -18.028 -7.575 -12.966 1.00 86.12 86 GLU A O 1
ATOM 659 N N . ASP A 1 87 ? -17.776 -6.851 -10.871 1.00 87.88 87 ASP A N 1
ATOM 660 C CA . ASP A 1 87 ? -16.433 -7.384 -10.645 1.00 87.88 87 ASP A CA 1
ATOM 661 C C . ASP A 1 87 ? -16.260 -7.729 -9.157 1.00 87.88 87 ASP A C 1
ATOM 663 O O . ASP A 1 87 ? -17.066 -7.320 -8.319 1.00 87.88 87 ASP A O 1
ATOM 667 N N . HIS A 1 88 ? -15.200 -8.454 -8.810 1.00 91.19 88 HIS A N 1
ATOM 668 C CA . HIS A 1 88 ? -14.874 -8.823 -7.430 1.00 91.19 88 HIS A CA 1
ATOM 669 C C . HIS A 1 88 ? -13.705 -7.998 -6.881 1.00 91.19 88 HIS A C 1
ATOM 671 O O . HIS A 1 88 ? -12.887 -7.441 -7.627 1.00 91.19 88 HIS A O 1
ATOM 677 N N . TYR A 1 89 ? -13.618 -7.919 -5.555 1.00 93.25 89 TYR A N 1
ATOM 678 C CA . TYR A 1 89 ? -12.508 -7.262 -4.877 1.00 93.25 89 TYR A CA 1
ATOM 679 C C . TYR A 1 89 ? -11.290 -8.189 -4.712 1.00 93.25 89 TYR A C 1
ATOM 681 O O . TYR A 1 89 ? -11.397 -9.381 -4.438 1.00 93.25 89 TYR A O 1
ATOM 689 N N . LEU A 1 90 ? -10.100 -7.603 -4.835 1.00 92.75 90 LEU A N 1
ATOM 690 C CA . LEU A 1 90 ? -8.806 -8.186 -4.485 1.00 92.75 90 LEU A CA 1
ATOM 691 C C . LEU A 1 90 ? -8.215 -7.421 -3.305 1.00 92.75 90 LEU A C 1
ATOM 693 O O . LEU A 1 90 ? -8.121 -6.188 -3.347 1.00 92.75 90 LEU A O 1
ATOM 697 N N . LEU A 1 91 ? -7.740 -8.147 -2.297 1.00 93.06 91 LEU A N 1
ATOM 698 C CA . LEU A 1 91 ? -6.920 -7.594 -1.230 1.00 93.06 91 LEU A CA 1
ATOM 699 C C . LEU A 1 91 ? -5.523 -7.307 -1.759 1.00 93.06 91 LEU A C 1
ATOM 701 O O . LEU A 1 91 ? -4.853 -8.171 -2.327 1.00 93.06 91 LEU A O 1
ATOM 705 N N . ARG A 1 92 ? -5.061 -6.077 -1.563 1.00 91.19 92 ARG A N 1
ATOM 706 C CA . ARG A 1 92 ? -3.726 -5.647 -1.963 1.00 91.19 92 ARG A CA 1
ATOM 707 C C . ARG A 1 92 ? -3.049 -4.958 -0.794 1.00 91.19 92 ARG A C 1
ATOM 709 O O . ARG A 1 92 ? -3.646 -4.130 -0.111 1.00 91.19 92 ARG A O 1
ATOM 716 N N . ASP A 1 93 ? -1.766 -5.248 -0.633 1.00 89.06 93 ASP A N 1
ATOM 717 C CA . ASP A 1 93 ? -0.896 -4.478 0.245 1.00 89.06 93 ASP A CA 1
ATOM 718 C C . ASP A 1 93 ? -0.369 -3.236 -0.497 1.00 89.06 93 ASP A C 1
ATOM 720 O O . ASP A 1 93 ? -0.025 -3.267 -1.691 1.00 89.06 93 ASP A O 1
ATOM 724 N N . GLY A 1 94 ? -0.314 -2.102 0.189 1.00 85.94 94 GLY A N 1
ATOM 725 C CA . GLY A 1 94 ? 0.191 -0.843 -0.327 1.00 85.94 94 GLY A CA 1
ATOM 726 C C . GLY A 1 94 ? 0.881 -0.014 0.747 1.00 85.94 94 GLY A C 1
ATOM 727 O O . GLY A 1 94 ? 0.880 -0.319 1.928 1.00 85.94 94 GLY A O 1
ATOM 728 N N . ALA A 1 95 ? 1.436 1.130 0.344 1.00 81.69 95 ALA A N 1
ATOM 729 C CA . ALA A 1 95 ? 2.103 2.039 1.285 1.00 81.69 95 ALA A CA 1
ATOM 730 C C . ALA A 1 95 ? 1.160 2.657 2.342 1.00 81.69 95 ALA A C 1
ATOM 732 O O . ALA A 1 95 ? 1.625 3.357 3.236 1.00 81.69 95 ALA A O 1
ATOM 733 N N . ALA A 1 96 ? -0.154 2.474 2.192 1.00 83.62 96 ALA A N 1
ATOM 734 C CA . ALA A 1 96 ? -1.176 2.922 3.131 1.00 83.62 96 ALA A CA 1
ATOM 735 C C . ALA A 1 96 ? -1.886 1.728 3.796 1.00 83.62 96 ALA A C 1
ATOM 737 O O . ALA A 1 96 ? -3.062 1.847 4.121 1.00 83.62 96 ALA A O 1
ATOM 738 N N . GLY A 1 97 ? -1.186 0.600 3.949 1.00 87.88 97 GLY A N 1
ATOM 739 C CA . GLY A 1 97 ? -1.722 -0.632 4.522 1.00 87.88 97 GLY A CA 1
ATOM 740 C C . GLY A 1 97 ? -2.546 -1.456 3.535 1.00 87.88 97 GLY A C 1
ATOM 741 O O . GLY A 1 97 ? -2.492 -1.237 2.319 1.00 87.88 97 GLY A O 1
ATOM 742 N N . LEU A 1 98 ? -3.305 -2.402 4.089 1.00 90.88 98 LEU A N 1
ATOM 743 C CA . LEU A 1 98 ? -4.204 -3.289 3.352 1.00 90.88 98 LEU A CA 1
ATOM 744 C C . LEU A 1 98 ? -5.426 -2.538 2.815 1.00 90.88 98 LEU A C 1
ATOM 746 O O . LEU A 1 98 ? -6.073 -1.766 3.524 1.00 90.88 98 LEU A O 1
ATOM 750 N N . PHE A 1 99 ? -5.765 -2.791 1.555 1.00 92.94 99 PHE A N 1
ATOM 751 C CA . PHE A 1 99 ? -6.958 -2.241 0.920 1.00 92.94 99 PHE A CA 1
ATOM 752 C C . PHE A 1 99 ? -7.539 -3.221 -0.096 1.00 92.94 99 PHE A C 1
ATOM 754 O O . PHE A 1 99 ? -6.822 -4.019 -0.697 1.00 92.94 99 PHE A O 1
ATOM 761 N N . LEU A 1 100 ? -8.844 -3.121 -0.315 1.00 92.94 100 LEU A N 1
ATOM 762 C CA . LEU A 1 100 ? -9.549 -3.838 -1.365 1.00 92.94 100 LEU A CA 1
ATOM 763 C C . LEU A 1 100 ? -9.598 -2.986 -2.625 1.00 92.94 100 LEU A C 1
ATOM 765 O O . LEU A 1 100 ? -9.872 -1.786 -2.561 1.00 92.94 100 LEU A O 1
ATOM 769 N N . ALA A 1 101 ? -9.340 -3.602 -3.771 1.00 93.25 101 ALA A N 1
ATOM 770 C CA . ALA A 1 101 ? -9.418 -2.969 -5.080 1.00 93.25 101 ALA A CA 1
ATOM 771 C C . ALA A 1 101 ? -10.115 -3.890 -6.078 1.00 93.25 101 ALA A C 1
ATOM 773 O O . ALA A 1 101 ? -9.970 -5.100 -5.981 1.00 93.25 101 ALA A O 1
ATOM 774 N N . ALA A 1 102 ? -10.824 -3.329 -7.053 1.00 93.25 102 ALA A N 1
ATOM 775 C CA . ALA A 1 102 ? -11.424 -4.129 -8.121 1.00 93.25 102 ALA A CA 1
ATOM 776 C C . ALA A 1 102 ? -10.368 -4.951 -8.893 1.00 93.25 102 ALA A C 1
ATOM 778 O O . ALA A 1 102 ? -9.251 -4.468 -9.137 1.00 93.25 102 ALA A O 1
ATOM 779 N N . SER A 1 103 ? -10.737 -6.164 -9.312 1.00 91.88 103 SER A N 1
ATOM 780 C CA . SER A 1 103 ? -9.886 -7.088 -10.077 1.00 91.88 103 SER A CA 1
ATOM 781 C C . SER A 1 103 ? -9.368 -6.472 -11.376 1.00 91.88 103 SER A C 1
ATOM 783 O O . SER A 1 103 ? -8.167 -6.491 -11.657 1.00 91.88 103 SER A O 1
ATOM 785 N N . GLN A 1 104 ? -10.243 -5.796 -12.125 1.00 88.31 104 GLN A N 1
ATOM 786 C CA . GLN A 1 104 ? -9.930 -5.190 -13.424 1.00 88.31 104 GLN A CA 1
ATOM 787 C C . GLN A 1 104 ? -9.196 -3.834 -13.341 1.00 88.31 104 GLN A C 1
ATOM 789 O O . GLN A 1 104 ? -9.301 -2.987 -14.238 1.00 88.31 104 GLN A O 1
ATOM 794 N N . PHE A 1 105 ? -8.417 -3.573 -12.289 1.00 84.94 105 PHE A N 1
ATOM 795 C CA . PHE A 1 105 ? -7.545 -2.395 -12.239 1.00 84.94 105 PHE A CA 1
ATOM 796 C C . PHE A 1 105 ? -6.501 -2.450 -13.377 1.00 84.94 105 PHE A C 1
ATOM 798 O O . PHE A 1 105 ? -5.831 -3.473 -13.514 1.00 84.94 105 PHE A O 1
ATOM 805 N N . PRO A 1 106 ? -6.262 -1.375 -14.167 1.00 86.00 106 PRO A N 1
ATOM 806 C CA . PRO A 1 106 ? -6.601 0.035 -13.921 1.00 86.00 106 PRO A CA 1
ATOM 807 C C . PRO A 1 106 ? -7.896 0.551 -14.570 1.00 86.00 106 PRO A C 1
ATOM 809 O O . PRO A 1 106 ? -8.122 1.766 -14.515 1.00 86.00 106 PRO A O 1
ATOM 812 N N . LYS A 1 107 ? -8.696 -0.319 -15.208 1.00 88.62 107 LYS A N 1
ATOM 813 C CA . LYS A 1 107 ? -9.961 0.061 -15.863 1.00 88.62 107 LYS A CA 1
ATOM 814 C C . LYS A 1 107 ? -10.980 0.514 -14.817 1.00 88.62 107 LYS A C 1
ATOM 816 O O . LYS A 1 107 ? -11.489 1.627 -14.907 1.00 88.62 107 LYS A O 1
ATOM 821 N N . ASN A 1 108 ? -11.155 -0.292 -13.769 1.00 88.12 108 ASN A N 1
ATOM 822 C CA . ASN A 1 108 ? -11.998 0.031 -12.620 1.00 88.12 108 ASN A CA 1
ATOM 823 C C . ASN A 1 108 ? -11.125 0.549 -11.474 1.00 88.12 108 ASN A C 1
ATOM 825 O O . ASN A 1 108 ? -10.217 -0.135 -11.001 1.00 88.12 108 ASN A O 1
ATOM 829 N N . ARG A 1 109 ? -11.374 1.788 -11.040 1.00 88.75 109 ARG A N 1
ATOM 830 C CA . ARG A 1 109 ? -10.632 2.452 -9.951 1.00 88.75 109 ARG A CA 1
ATOM 831 C C . ARG A 1 109 ? -11.462 2.527 -8.678 1.00 88.75 109 ARG A C 1
ATOM 833 O O . ARG A 1 109 ? -11.559 3.577 -8.049 1.00 88.75 109 ARG A O 1
ATOM 840 N N . GLU A 1 110 ? -12.086 1.413 -8.338 1.00 90.50 110 GLU A N 1
ATOM 841 C CA . GLU A 1 110 ? -12.821 1.268 -7.094 1.00 90.50 110 GLU A CA 1
ATOM 842 C C . GLU A 1 110 ? -11.902 0.673 -6.031 1.00 90.50 110 GLU A C 1
ATOM 844 O O . GLU A 1 110 ? -11.246 -0.345 -6.265 1.00 90.50 110 GLU A O 1
ATOM 849 N N . THR A 1 111 ? -11.815 1.345 -4.885 1.00 91.88 111 THR A N 1
ATOM 850 C CA . THR A 1 111 ? -11.010 0.902 -3.747 1.00 91.88 111 THR A CA 1
ATOM 851 C C . THR A 1 111 ? -11.742 1.183 -2.450 1.00 91.88 111 THR A C 1
ATOM 853 O O . THR A 1 111 ? -12.272 2.285 -2.287 1.00 91.88 111 THR A O 1
ATOM 856 N N . ARG A 1 112 ? -11.698 0.243 -1.510 1.00 91.25 112 ARG A N 1
ATOM 857 C CA . ARG A 1 112 ? -12.268 0.397 -0.168 1.00 91.25 112 ARG A CA 1
ATOM 858 C C . ARG A 1 112 ? -11.349 -0.201 0.893 1.00 91.25 112 ARG A C 1
ATOM 860 O O . ARG A 1 112 ? -10.457 -0.985 0.580 1.00 91.25 112 ARG A O 1
ATOM 867 N N . ALA A 1 113 ? -11.562 0.174 2.148 1.00 92.44 113 ALA A N 1
ATOM 868 C CA . ALA A 1 113 ? -10.943 -0.525 3.268 1.00 92.44 113 ALA A CA 1
ATOM 869 C C . ALA A 1 113 ? -11.641 -1.886 3.481 1.00 92.44 113 ALA A C 1
ATOM 871 O O . ALA A 1 113 ? -12.866 -1.957 3.312 1.00 92.44 113 ALA A O 1
ATOM 872 N N . PRO A 1 114 ? -10.898 -2.955 3.812 1.00 93.25 114 PRO A N 1
ATOM 873 C CA . PRO A 1 114 ? -11.498 -4.217 4.216 1.00 93.25 114 PRO A CA 1
ATOM 874 C C . PRO A 1 114 ? -12.131 -4.079 5.602 1.00 93.25 114 PRO A C 1
ATOM 876 O O . PRO A 1 114 ? -11.618 -3.366 6.474 1.00 93.25 114 PRO A O 1
ATOM 879 N N . TYR A 1 115 ? -13.245 -4.775 5.799 1.00 93.00 115 TYR A N 1
ATOM 880 C CA . TYR A 1 115 ? -13.763 -5.011 7.139 1.00 93.00 115 TYR A CA 1
ATOM 881 C C . TYR A 1 115 ? -13.036 -6.194 7.769 1.00 93.00 115 TYR A C 1
ATOM 883 O O . TYR A 1 115 ? -12.497 -7.043 7.061 1.00 93.00 115 TYR A O 1
ATOM 891 N N . LEU A 1 116 ? -13.002 -6.253 9.099 1.00 91.62 116 LEU A N 1
ATOM 892 C CA . LEU A 1 116 ? -12.277 -7.329 9.762 1.00 91.62 116 LEU A CA 1
ATOM 893 C C . LEU A 1 116 ? -12.951 -8.697 9.582 1.00 91.62 116 LEU A C 1
ATOM 895 O O . LEU A 1 116 ? -12.266 -9.695 9.395 1.00 91.62 116 LEU A O 1
ATOM 899 N N . ASP A 1 117 ? -14.282 -8.737 9.575 1.00 91.44 117 ASP A N 1
ATOM 900 C CA . ASP A 1 117 ? -15.057 -9.961 9.341 1.00 91.44 117 ASP A CA 1
ATOM 901 C C . ASP A 1 117 ? -14.814 -10.578 7.957 1.00 91.44 117 ASP A C 1
ATOM 903 O O . ASP A 1 117 ? -14.836 -11.796 7.820 1.00 91.44 117 ASP A O 1
ATOM 907 N N . GLU A 1 118 ? -14.524 -9.753 6.953 1.00 90.44 118 GLU A N 1
ATOM 908 C CA . GLU A 1 118 ? -14.172 -10.182 5.594 1.00 90.44 118 GLU A CA 1
ATOM 909 C C . GLU A 1 118 ? -12.764 -10.782 5.504 1.00 90.44 118 GLU A C 1
ATOM 911 O O . GLU A 1 118 ? -12.487 -11.574 4.610 1.00 90.44 118 GLU A O 1
ATOM 916 N N . LEU A 1 119 ? -11.863 -10.419 6.421 1.00 90.38 119 LEU A N 1
ATOM 917 C CA . LEU A 1 119 ? -10.481 -10.904 6.417 1.00 90.38 119 LEU A CA 1
ATOM 918 C C . LEU A 1 119 ? -10.319 -12.254 7.127 1.00 90.38 119 LEU A C 1
ATOM 920 O O . LEU A 1 119 ? -9.407 -13.005 6.786 1.00 90.38 119 LEU A O 1
ATOM 924 N N . LEU A 1 120 ? -11.192 -12.573 8.089 1.00 89.00 120 LEU A N 1
ATOM 925 C CA . LEU A 1 120 ? -11.113 -13.810 8.877 1.00 89.00 120 LEU A CA 1
ATOM 926 C C . LEU A 1 120 ? -11.157 -15.099 8.029 1.00 89.00 120 LEU A C 1
ATOM 928 O O . LEU A 1 120 ? -10.356 -15.993 8.307 1.00 89.00 120 LEU A O 1
ATOM 932 N N . PRO A 1 121 ? -12.011 -15.230 6.990 1.00 90.12 121 PRO A N 1
ATOM 933 C CA . PRO A 1 121 ? -12.029 -16.424 6.141 1.00 90.12 121 PRO A CA 1
ATOM 934 C C . PRO A 1 121 ? -10.709 -16.652 5.397 1.00 90.12 121 PRO A C 1
ATOM 936 O O . PRO A 1 121 ? -10.283 -17.791 5.222 1.00 90.12 121 PRO A O 1
ATOM 939 N N . HIS A 1 122 ? -10.035 -15.566 5.017 1.00 88.38 122 HIS A N 1
ATOM 940 C CA . HIS A 1 122 ? -8.809 -15.576 4.213 1.00 88.38 122 HIS A CA 1
ATOM 941 C C . HIS A 1 122 ? -7.538 -15.437 5.057 1.00 88.38 122 HIS A C 1
ATOM 943 O O . HIS A 1 122 ? -6.460 -15.162 4.529 1.00 88.38 122 HIS A O 1
ATOM 949 N N . GLN A 1 123 ? -7.629 -15.647 6.375 1.00 86.50 123 GLN A N 1
ATOM 950 C CA . GLN A 1 123 ? -6.511 -15.450 7.304 1.00 86.50 123 GLN A CA 1
ATOM 951 C C . GLN A 1 123 ? -5.255 -16.269 6.959 1.00 86.50 123 GLN A C 1
ATOM 953 O O . GLN A 1 123 ? -4.154 -15.861 7.311 1.00 86.50 123 GLN A O 1
ATOM 958 N N . ASN A 1 124 ? -5.419 -17.408 6.276 1.00 88.31 124 ASN A N 1
ATOM 959 C CA . ASN A 1 124 ? -4.324 -18.302 5.893 1.00 88.31 124 ASN A CA 1
ATOM 960 C C . ASN A 1 124 ? -3.580 -17.836 4.631 1.00 88.31 124 ASN A C 1
ATOM 962 O O . ASN A 1 124 ? -2.423 -18.197 4.441 1.00 88.31 124 ASN A O 1
ATOM 966 N N . GLU A 1 125 ? -4.241 -17.066 3.763 1.00 88.31 125 GLU A N 1
ATOM 967 C CA . GLU A 1 125 ? -3.653 -16.517 2.531 1.00 88.31 125 GLU A CA 1
ATOM 968 C C . GLU A 1 125 ? -2.954 -15.176 2.786 1.00 88.31 125 GLU A C 1
ATOM 970 O O . GLU A 1 125 ? -2.145 -14.706 1.984 1.00 88.31 125 GLU A O 1
ATOM 975 N N . ILE A 1 126 ? -3.268 -14.550 3.920 1.00 88.25 126 ILE A N 1
ATOM 976 C CA . ILE A 1 126 ? -2.682 -13.288 4.347 1.00 88.25 126 ILE A CA 1
ATOM 977 C C . ILE A 1 126 ? -1.320 -13.543 5.005 1.00 88.25 126 ILE A C 1
ATOM 979 O O . ILE A 1 126 ? -1.131 -14.502 5.747 1.00 88.25 126 ILE A O 1
ATOM 983 N N . ASP A 1 127 ? -0.356 -12.658 4.742 1.00 86.06 127 ASP A N 1
ATOM 984 C CA . ASP A 1 127 ? 1.005 -12.784 5.260 1.00 86.06 127 ASP A CA 1
ATOM 985 C C . ASP A 1 127 ? 1.030 -12.748 6.798 1.00 86.06 127 ASP A C 1
ATOM 987 O O . ASP A 1 127 ? 0.300 -11.946 7.404 1.00 86.06 127 ASP A O 1
ATOM 991 N N . PRO A 1 128 ? 1.899 -13.552 7.444 1.00 86.62 128 PRO A N 1
ATOM 992 C CA . PRO A 1 128 ? 2.024 -13.605 8.900 1.00 86.62 128 PRO A CA 1
ATOM 993 C C . PRO A 1 128 ? 2.212 -12.239 9.568 1.00 86.62 128 PRO A C 1
ATOM 995 O O . PRO A 1 128 ? 1.786 -12.048 10.709 1.00 86.62 128 PRO A O 1
ATOM 998 N N . LYS A 1 129 ? 2.779 -11.256 8.857 1.00 86.44 129 LYS A N 1
ATOM 999 C CA . LYS A 1 129 ? 2.910 -9.873 9.326 1.00 86.44 129 LYS A CA 1
ATOM 1000 C C . LYS A 1 129 ? 1.583 -9.269 9.789 1.00 86.44 129 LYS A C 1
ATOM 1002 O O . LYS A 1 129 ? 1.589 -8.444 10.695 1.00 86.44 129 LYS A O 1
ATOM 1007 N N . TYR A 1 130 ? 0.455 -9.648 9.190 1.00 88.31 130 TYR A N 1
ATOM 1008 C CA . TYR A 1 130 ? -0.865 -9.087 9.496 1.00 88.31 130 TYR A CA 1
ATOM 1009 C C . TYR A 1 130 ? -1.687 -9.945 10.463 1.00 88.31 130 TYR A C 1
ATOM 1011 O O . TYR A 1 130 ? -2.840 -9.619 10.744 1.00 88.31 130 TYR A O 1
ATOM 1019 N N . GLN A 1 131 ? -1.109 -11.003 11.035 1.00 87.31 131 GLN A N 1
ATOM 1020 C CA . GLN A 1 131 ? -1.820 -11.910 11.940 1.00 87.31 131 GLN A CA 1
ATOM 1021 C C . GLN A 1 131 ? -2.355 -11.209 13.204 1.00 87.31 131 GLN A C 1
ATOM 1023 O O . GLN A 1 131 ? -3.352 -11.643 13.781 1.00 87.31 131 GLN A O 1
ATOM 1028 N N . PHE A 1 132 ? -1.746 -10.090 13.614 1.00 88.88 132 PHE A N 1
ATOM 1029 C CA . PHE A 1 132 ? -2.236 -9.273 14.730 1.00 88.88 132 PHE A CA 1
ATOM 1030 C C . PHE A 1 132 ? -3.620 -8.655 14.464 1.00 88.88 132 PHE A C 1
ATOM 1032 O O . PHE A 1 132 ? -4.389 -8.465 15.409 1.00 88.88 132 PHE A O 1
ATOM 1039 N N . LEU A 1 133 ? -3.967 -8.399 13.194 1.00 89.50 133 LEU A N 1
ATOM 1040 C CA . LEU A 1 133 ? -5.292 -7.912 12.803 1.00 89.50 133 LEU A CA 1
ATOM 1041 C C . LEU A 1 133 ? -6.368 -8.966 13.062 1.00 89.50 133 LEU A C 1
ATOM 1043 O O . LEU A 1 133 ? -7.450 -8.619 13.511 1.00 89.50 133 LEU A O 1
ATOM 1047 N N . MET A 1 134 ? -6.061 -10.251 12.879 1.00 88.88 134 MET A N 1
ATOM 1048 C CA . MET A 1 134 ? -7.033 -11.341 13.068 1.00 88.88 134 MET A CA 1
ATOM 1049 C C . MET A 1 134 ? -7.455 -11.530 14.529 1.00 88.88 134 MET A C 1
ATOM 1051 O O . MET A 1 134 ? -8.486 -12.130 14.807 1.00 88.88 134 MET A O 1
ATOM 1055 N N . ARG A 1 135 ? -6.663 -11.012 15.476 1.00 87.44 135 ARG A N 1
ATOM 1056 C CA . ARG A 1 135 ? -6.965 -11.032 16.919 1.00 87.44 135 ARG A CA 1
ATOM 1057 C C . ARG A 1 135 ? -7.736 -9.796 17.382 1.00 87.44 135 ARG A C 1
ATOM 1059 O O . ARG A 1 135 ? -7.978 -9.642 18.576 1.00 87.44 135 ARG A O 1
ATOM 1066 N N . ALA A 1 136 ? -8.040 -8.886 16.464 1.00 89.56 136 ALA A N 1
ATOM 1067 C CA . ALA A 1 136 ? -8.663 -7.617 16.775 1.00 89.56 136 ALA A CA 1
ATOM 1068 C C . ALA A 1 136 ? -10.183 -7.758 16.969 1.00 89.56 136 ALA A C 1
ATOM 1070 O O . ALA A 1 136 ? -10.790 -8.705 16.458 1.00 89.56 136 ALA A O 1
ATOM 1071 N N . PRO A 1 137 ? -10.823 -6.828 17.698 1.00 89.62 137 PRO A N 1
ATOM 1072 C CA . PRO A 1 137 ? -12.270 -6.842 17.865 1.00 89.62 137 PRO A CA 1
ATOM 1073 C C . PRO A 1 137 ? -12.975 -6.631 16.518 1.00 89.62 137 PRO A C 1
ATOM 1075 O O . PRO A 1 137 ? -12.804 -5.614 15.850 1.00 89.62 137 PRO A O 1
ATOM 1078 N N . VAL A 1 138 ? -13.795 -7.608 16.121 1.00 90.12 138 VAL A N 1
ATOM 1079 C CA . VAL A 1 138 ? -14.561 -7.585 14.858 1.00 90.12 138 VAL A CA 1
ATOM 1080 C C . VAL A 1 138 ? -15.668 -6.537 14.888 1.00 90.12 138 VAL A C 1
ATOM 1082 O O . VAL A 1 138 ? -16.035 -5.975 13.850 1.00 90.12 138 VAL A O 1
ATOM 1085 N N . LYS A 1 139 ? -16.198 -6.273 16.083 1.00 89.88 139 LYS A N 1
ATOM 1086 C CA . LYS A 1 139 ? -17.303 -5.355 16.303 1.00 89.88 139 LYS A CA 1
ATOM 1087 C C . LYS A 1 139 ? -17.040 -4.413 17.473 1.00 89.88 139 LYS A C 1
ATOM 1089 O O . LYS A 1 139 ? -16.330 -4.753 18.411 1.00 89.88 139 LYS A O 1
ATOM 1094 N N . ASP A 1 140 ? -17.656 -3.247 17.372 1.00 86.62 140 ASP A N 1
ATOM 1095 C CA . ASP A 1 140 ? -17.788 -2.218 18.410 1.00 86.62 140 ASP A CA 1
ATOM 1096 C C . ASP A 1 140 ? -18.726 -2.683 19.550 1.00 86.62 140 ASP A C 1
ATOM 1098 O O . ASP A 1 140 ? -19.563 -3.555 19.291 1.00 86.62 140 ASP A O 1
ATOM 1102 N N . PRO A 1 141 ? -18.741 -2.057 20.750 1.00 86.19 141 PRO A N 1
ATOM 1103 C CA . PRO A 1 141 ? -19.783 -2.302 21.752 1.00 86.19 141 PRO A CA 1
ATOM 1104 C C . PRO A 1 141 ? -21.216 -2.035 21.256 1.00 86.19 141 PRO A C 1
ATOM 1106 O O . PRO A 1 141 ? -22.161 -2.597 21.799 1.00 86.19 141 PRO A O 1
ATOM 1109 N N . ASP A 1 142 ? -21.375 -1.236 20.195 1.00 85.44 142 ASP A N 1
ATOM 1110 C CA . ASP A 1 142 ? -22.651 -0.987 19.503 1.00 85.44 142 ASP A CA 1
ATOM 1111 C C . ASP A 1 142 ? -22.938 -1.993 18.353 1.00 85.44 142 ASP A C 1
ATOM 1113 O O . ASP A 1 142 ? -23.720 -1.695 17.452 1.00 85.44 142 ASP A O 1
ATOM 1117 N N . ASP A 1 143 ? -22.261 -3.149 18.313 1.00 86.25 143 ASP A N 1
ATOM 1118 C CA . ASP A 1 143 ? -22.366 -4.205 17.278 1.00 86.25 143 ASP A CA 1
ATOM 1119 C C . ASP A 1 143 ? -22.043 -3.749 15.835 1.00 86.25 143 ASP A C 1
ATOM 1121 O O . ASP A 1 143 ? -22.371 -4.413 14.849 1.00 86.25 143 ASP A O 1
ATOM 1125 N N . ARG A 1 144 ? -21.351 -2.615 15.674 1.00 88.81 144 ARG A N 1
ATOM 1126 C CA . ARG A 1 144 ? -20.931 -2.100 14.359 1.00 88.81 144 ARG A CA 1
ATOM 1127 C C . ARG A 1 144 ? -19.687 -2.822 13.852 1.00 88.81 144 ARG A C 1
ATOM 1129 O O . ARG A 1 144 ? -18.750 -3.035 14.614 1.00 88.81 144 ARG A O 1
ATOM 1136 N N . ARG A 1 145 ? -19.636 -3.120 12.548 1.00 90.75 145 ARG A N 1
ATOM 1137 C CA . ARG A 1 145 ? -18.484 -3.768 11.890 1.00 90.75 145 ARG A CA 1
ATOM 1138 C C . ARG A 1 145 ? -17.240 -2.874 11.942 1.00 90.75 145 ARG A C 1
ATOM 1140 O O . ARG A 1 145 ? -17.307 -1.694 11.587 1.00 90.75 145 ARG A O 1
ATOM 1147 N N . ALA A 1 146 ? -16.103 -3.444 12.334 1.00 92.19 146 ALA A N 1
ATOM 1148 C CA . ALA A 1 146 ? -14.823 -2.748 12.365 1.00 92.19 146 ALA A CA 1
ATOM 1149 C C . ALA A 1 146 ? -14.167 -2.693 10.974 1.00 92.19 146 ALA A C 1
ATOM 1151 O O . ALA A 1 146 ? -13.976 -3.720 10.320 1.00 92.19 146 ALA A O 1
ATOM 1152 N N . LEU A 1 147 ? -13.790 -1.490 10.530 1.00 92.38 147 LEU A N 1
ATOM 1153 C CA . LEU A 1 147 ? -12.974 -1.278 9.335 1.00 92.38 147 LEU A CA 1
ATOM 1154 C C . LEU A 1 147 ? -11.498 -1.211 9.713 1.00 92.38 147 LEU A C 1
ATOM 1156 O O . LEU A 1 147 ? -11.124 -0.482 10.634 1.00 92.38 147 LEU A O 1
ATOM 1160 N N . VAL A 1 148 ? -10.653 -1.867 8.920 1.00 93.50 148 VAL A N 1
ATOM 1161 C CA . VAL A 1 148 ? -9.198 -1.742 9.033 1.00 93.50 148 VAL A CA 1
ATOM 1162 C C . VAL A 1 148 ? -8.742 -0.471 8.319 1.00 93.50 148 VAL A C 1
ATOM 1164 O O . VAL A 1 148 ? -8.932 -0.306 7.114 1.00 93.50 148 VAL A O 1
ATOM 1167 N N . LYS A 1 149 ? -8.115 0.446 9.055 1.00 91.25 149 LYS A N 1
ATOM 1168 C CA . LYS A 1 149 ? -7.533 1.684 8.526 1.00 91.25 149 LYS A CA 1
ATOM 1169 C C . LYS A 1 149 ? -6.047 1.757 8.862 1.00 91.25 149 LYS A C 1
ATOM 1171 O O . LYS A 1 149 ? -5.538 1.043 9.718 1.00 91.25 149 LYS A O 1
ATOM 1176 N N . PHE A 1 150 ? -5.335 2.635 8.160 1.00 92.25 150 PHE A N 1
ATOM 1177 C CA . PHE A 1 150 ? -3.897 2.824 8.334 1.00 92.25 150 PHE A CA 1
ATOM 1178 C C . PHE A 1 150 ? -3.567 4.272 8.688 1.00 92.25 150 PHE A C 1
ATOM 1180 O O . PHE A 1 150 ? -3.965 5.219 7.995 1.00 92.25 150 PHE A O 1
ATOM 1187 N N . GLY A 1 151 ? -2.824 4.460 9.773 1.00 89.88 151 GLY A N 1
ATOM 1188 C CA . GLY A 1 151 ? -2.355 5.759 10.225 1.00 89.88 151 GLY A CA 1
ATOM 1189 C C . GLY A 1 151 ? -1.130 6.180 9.428 1.00 89.88 151 GLY A C 1
ATOM 1190 O O . GLY A 1 151 ? -0.060 5.617 9.585 1.00 89.88 151 GLY A O 1
ATOM 1191 N N . ARG A 1 152 ? -1.220 7.220 8.590 1.00 85.69 152 ARG A N 1
ATOM 1192 C CA . ARG A 1 152 ? -0.046 7.697 7.821 1.00 85.69 152 ARG A CA 1
ATOM 1193 C C . ARG A 1 152 ? 1.058 8.298 8.699 1.00 85.69 152 ARG A C 1
ATOM 1195 O O . ARG A 1 152 ? 2.203 8.356 8.264 1.00 85.69 152 ARG A O 1
ATOM 1202 N N . GLN A 1 153 ? 0.691 8.797 9.880 1.00 86.75 153 GLN A N 1
ATOM 1203 C CA . GLN A 1 153 ? 1.615 9.412 10.836 1.00 86.75 153 GLN A CA 1
ATOM 1204 C C . GLN A 1 153 ? 2.275 8.359 11.727 1.00 86.75 153 GLN A C 1
ATOM 1206 O O . GLN A 1 153 ? 3.494 8.364 11.845 1.00 86.75 153 GLN A O 1
ATOM 1211 N N . THR A 1 154 ? 1.479 7.449 12.293 1.00 86.75 154 THR A N 1
ATOM 1212 C CA . THR A 1 154 ? 1.964 6.360 13.154 1.00 86.75 154 THR A CA 1
ATOM 1213 C C . THR A 1 154 ? 2.542 5.189 12.357 1.00 86.75 154 THR A C 1
ATOM 1215 O O . THR A 1 154 ? 3.352 4.444 12.876 1.00 86.75 154 THR A O 1
ATOM 1218 N N . LYS A 1 155 ? 2.190 5.066 11.069 1.00 85.38 155 LYS A N 1
ATOM 1219 C CA . LYS A 1 155 ? 2.495 3.924 10.187 1.00 85.38 155 LYS A CA 1
ATOM 1220 C C . LYS A 1 155 ? 1.959 2.583 10.708 1.00 85.38 155 LYS A C 1
ATOM 1222 O O . LYS A 1 155 ? 2.462 1.531 10.326 1.00 85.38 155 LYS A O 1
ATOM 1227 N N . GLU A 1 156 ? 0.905 2.634 11.512 1.00 89.69 156 GLU A N 1
ATOM 1228 C CA . GLU A 1 156 ? 0.276 1.478 12.150 1.00 89.69 156 GLU A CA 1
ATOM 1229 C C . GLU A 1 156 ? -1.145 1.267 11.625 1.00 89.69 156 GLU A C 1
ATOM 1231 O O . GLU A 1 156 ? -1.797 2.196 11.128 1.00 89.69 156 GLU A O 1
ATOM 1236 N N . HIS A 1 157 ? -1.629 0.032 11.744 1.00 91.56 157 HIS A N 1
ATOM 1237 C CA . HIS A 1 157 ? -3.019 -0.298 11.453 1.00 91.56 157 HIS A CA 1
ATOM 1238 C C . HIS A 1 157 ? -3.868 -0.058 12.698 1.00 91.56 157 HIS A C 1
ATOM 1240 O O . HIS A 1 157 ? -3.480 -0.432 13.800 1.00 91.56 157 HIS A O 1
ATOM 1246 N N . TYR A 1 158 ? -5.031 0.548 12.506 1.00 92.31 158 TYR A N 1
ATOM 1247 C CA . TYR A 1 158 ? -6.011 0.776 13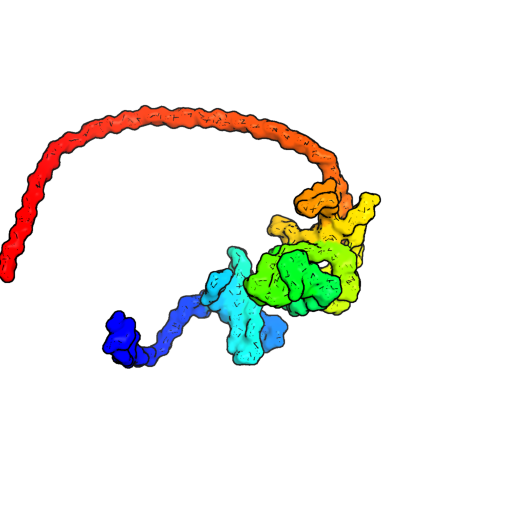.557 1.00 92.31 158 TYR A CA 1
ATOM 1248 C C . TYR A 1 158 ? -7.398 0.416 13.043 1.00 92.31 158 TYR A C 1
ATOM 1250 O O . TYR A 1 158 ? -7.676 0.508 11.843 1.00 92.31 158 TYR A O 1
ATOM 1258 N N . LEU A 1 159 ? -8.279 0.022 13.949 1.00 92.31 159 LEU A N 1
ATOM 1259 C CA . LEU A 1 159 ? -9.676 -0.215 13.636 1.00 92.31 159 LEU A CA 1
ATOM 1260 C C . LEU A 1 159 ? -10.493 1.039 13.891 1.00 92.31 159 LEU A C 1
ATOM 1262 O O . LEU A 1 159 ? -10.232 1.789 14.831 1.00 92.31 159 LEU A O 1
ATOM 1266 N N . ALA A 1 160 ? -11.497 1.258 13.056 1.00 91.81 160 ALA A N 1
ATOM 1267 C CA . ALA A 1 160 ? -12.506 2.280 13.276 1.00 91.81 160 ALA A CA 1
ATOM 1268 C C . ALA A 1 160 ? -13.856 1.786 12.768 1.00 91.81 160 ALA A C 1
ATOM 1270 O O . ALA A 1 160 ? -13.915 1.051 11.784 1.00 91.81 160 ALA A O 1
ATOM 1271 N N . THR A 1 161 ? -14.942 2.225 13.391 1.00 90.62 161 THR A N 1
ATOM 1272 C CA . THR A 1 161 ? -16.299 1.898 12.933 1.00 90.62 161 THR A CA 1
ATOM 1273 C C . THR A 1 161 ? -16.935 3.112 12.251 1.00 90.62 161 THR A C 1
ATOM 1275 O O . THR A 1 161 ? -16.574 4.272 12.489 1.00 90.62 161 THR A O 1
ATOM 1278 N N . GLU A 1 162 ? -17.861 2.852 11.333 1.00 87.94 162 GLU A N 1
ATOM 1279 C CA . GLU A 1 162 ? -18.634 3.876 10.624 1.00 87.94 162 GLU A CA 1
ATOM 1280 C C . GLU A 1 162 ? -20.119 3.707 10.962 1.00 87.94 162 GLU A C 1
ATOM 1282 O O . GLU A 1 162 ? -20.590 2.586 11.137 1.00 87.94 162 GLU A O 1
ATOM 1287 N N . ILE A 1 163 ? -20.846 4.819 11.115 1.00 82.06 163 ILE A N 1
ATOM 1288 C CA . ILE A 1 163 ? -22.288 4.805 11.427 1.00 82.06 163 ILE A CA 1
ATOM 1289 C C . ILE A 1 163 ? -23.095 4.770 10.128 1.00 82.06 163 ILE A C 1
ATOM 1291 O O . ILE A 1 163 ? -23.857 3.848 9.875 1.00 82.06 163 ILE A O 1
ATOM 1295 N N . GLU A 1 164 ? -22.897 5.784 9.291 1.00 75.12 164 GLU A N 1
ATOM 1296 C CA . GLU A 1 164 ? -23.463 5.897 7.944 1.00 75.12 164 GLU A CA 1
ATOM 1297 C C . GLU A 1 164 ? -22.305 6.007 6.955 1.00 75.12 164 GLU A C 1
ATOM 1299 O O . GLU A 1 164 ? -21.241 6.477 7.357 1.00 75.12 164 GLU A O 1
ATOM 1304 N N . LYS A 1 165 ? -22.501 5.609 5.686 1.00 70.69 165 LYS A N 1
ATOM 1305 C CA . LYS A 1 165 ? -21.468 5.568 4.626 1.00 70.69 165 LYS A CA 1
ATOM 1306 C C . LYS A 1 165 ? -20.502 6.776 4.698 1.00 70.69 165 LYS A C 1
ATOM 1308 O O . LYS A 1 165 ? -20.806 7.847 4.173 1.00 70.69 165 LYS A O 1
ATOM 1313 N N . GLY A 1 166 ? -19.337 6.600 5.341 1.00 70.00 166 GLY A N 1
ATOM 1314 C CA . GLY A 1 166 ? -18.278 7.610 5.479 1.00 70.00 166 GLY A CA 1
ATOM 1315 C C . GLY A 1 166 ? -18.249 8.462 6.763 1.00 70.00 166 GLY A C 1
ATOM 1316 O O . GLY A 1 166 ? -17.308 9.242 6.934 1.00 70.00 166 GLY A O 1
ATOM 1317 N N . LYS A 1 167 ? -19.210 8.341 7.688 1.00 82.94 167 LYS A N 1
ATOM 1318 C CA . LYS A 1 167 ? -19.203 9.059 8.976 1.00 82.94 167 LYS A CA 1
ATOM 1319 C C . LYS A 1 167 ? -18.650 8.169 10.088 1.00 82.94 167 LYS A C 1
ATOM 1321 O O . LYS A 1 167 ? -19.267 7.176 10.466 1.00 82.94 167 LYS A O 1
ATOM 1326 N N . ALA A 1 168 ? -17.496 8.556 10.631 1.00 84.00 168 ALA A N 1
ATOM 1327 C CA . ALA A 1 168 ? -16.861 7.849 11.739 1.00 84.00 168 ALA A CA 1
ATOM 1328 C C . ALA A 1 168 ? -17.753 7.863 12.990 1.00 84.00 168 ALA A C 1
ATOM 1330 O O . ALA A 1 168 ? -18.305 8.906 13.351 1.00 84.00 168 ALA A O 1
ATOM 1331 N N . SER A 1 169 ? -17.854 6.717 13.659 1.00 84.38 169 SER A N 1
ATOM 1332 C CA . SER A 1 169 ? -18.559 6.575 14.937 1.00 84.38 169 SER A CA 1
ATOM 1333 C C . SER A 1 169 ? -17.856 7.271 16.100 1.00 84.38 169 SER A C 1
ATOM 1335 O O . SER A 1 169 ? -18.497 7.664 17.070 1.00 84.38 169 SER A O 1
ATOM 1337 N N . GLY A 1 170 ? -16.537 7.435 15.982 1.00 83.19 170 GLY A N 1
ATOM 1338 C CA . GLY A 1 170 ? -15.669 7.864 17.069 1.00 83.19 170 GLY A CA 1
ATOM 1339 C C . GLY A 1 170 ? -15.015 6.705 17.822 1.00 83.19 170 GLY A C 1
ATOM 1340 O O . GLY A 1 170 ? -14.069 6.954 18.559 1.00 83.19 170 GLY A O 1
ATOM 1341 N N . TRP A 1 171 ? -15.429 5.453 17.619 1.00 90.12 171 TRP A N 1
ATOM 1342 C CA . TRP A 1 171 ? -14.675 4.317 18.149 1.00 90.12 171 TRP A CA 1
ATOM 1343 C C . TRP A 1 171 ? -13.414 4.079 17.321 1.00 90.12 171 TRP A C 1
ATOM 1345 O O . TRP A 1 171 ? -13.440 4.094 16.082 1.00 90.12 171 TRP A O 1
ATOM 1355 N N . ARG A 1 172 ? -12.307 3.874 18.029 1.00 90.62 172 ARG A N 1
ATOM 1356 C CA . ARG A 1 172 ? -11.007 3.529 17.470 1.00 90.62 172 ARG A CA 1
ATOM 1357 C C . ARG A 1 172 ? -10.376 2.450 18.333 1.00 90.62 172 ARG A C 1
ATOM 1359 O O . ARG A 1 172 ? -10.333 2.616 19.545 1.00 90.62 172 ARG A O 1
ATOM 1366 N N . ALA A 1 173 ? -9.827 1.408 17.726 1.00 91.31 173 ALA A N 1
ATOM 1367 C CA . ALA A 1 173 ? -8.961 0.468 18.430 1.00 91.31 173 ALA A CA 1
ATOM 1368 C C . ALA A 1 173 ? -7.563 0.504 17.815 1.00 91.31 173 ALA A C 1
ATOM 1370 O O . ALA A 1 173 ? -7.414 0.366 16.601 1.00 91.31 173 ALA A O 1
ATOM 1371 N N . ASP A 1 174 ? -6.549 0.705 18.646 1.00 90.62 174 ASP A N 1
ATOM 1372 C CA . ASP A 1 174 ? -5.141 0.694 18.250 1.00 90.62 174 ASP A CA 1
ATOM 1373 C C . ASP A 1 174 ? -4.465 -0.558 18.827 1.00 90.62 174 ASP A C 1
ATOM 1375 O O . ASP A 1 174 ? -4.820 -1.022 19.913 1.00 90.62 174 ASP A O 1
ATOM 1379 N N . PHE A 1 175 ? -3.503 -1.125 18.101 1.00 90.88 175 PHE A N 1
ATOM 1380 C CA . PHE A 1 175 ? -2.764 -2.302 18.553 1.00 90.88 175 PHE A CA 1
ATOM 1381 C C . PHE A 1 175 ? -1.500 -1.882 19.308 1.00 90.88 175 PHE A C 1
ATOM 1383 O O . PHE A 1 175 ? -0.638 -1.215 18.740 1.00 90.88 175 PHE A O 1
ATOM 1390 N N . ASP A 1 176 ? -1.377 -2.278 20.576 1.00 86.69 176 ASP A N 1
ATOM 1391 C CA . ASP A 1 176 ? -0.153 -2.082 21.357 1.00 86.69 176 ASP A CA 1
ATOM 1392 C C . ASP A 1 176 ? 0.765 -3.300 21.168 1.00 86.69 176 ASP A C 1
ATOM 1394 O O . ASP A 1 176 ? 0.563 -4.348 21.790 1.00 86.69 176 ASP A O 1
ATOM 1398 N N . GLU A 1 177 ? 1.783 -3.163 20.309 1.00 80.75 177 GLU A N 1
ATOM 1399 C CA . GLU A 1 177 ? 2.752 -4.230 20.007 1.00 80.75 177 GLU A CA 1
ATOM 1400 C C . GLU A 1 177 ? 3.489 -4.740 21.256 1.00 80.75 177 GLU A C 1
ATOM 1402 O O . GLU A 1 177 ? 3.858 -5.911 21.311 1.00 80.75 177 GLU A O 1
ATOM 1407 N N . THR A 1 178 ? 3.672 -3.902 22.285 1.00 83.62 178 THR A N 1
ATOM 1408 C CA . THR A 1 178 ? 4.418 -4.292 23.496 1.00 83.62 178 THR A CA 1
ATOM 1409 C C . THR A 1 178 ? 3.639 -5.254 24.382 1.00 83.62 178 THR A C 1
ATOM 1411 O O . THR A 1 178 ? 4.225 -6.109 25.046 1.00 83.62 178 THR A O 1
ATOM 1414 N N . LYS A 1 179 ? 2.310 -5.125 24.387 1.00 78.62 179 LYS A N 1
ATOM 1415 C CA . LYS A 1 179 ? 1.408 -5.965 25.183 1.00 78.62 179 LYS A CA 1
ATOM 1416 C C . LYS A 1 179 ? 0.744 -7.050 24.346 1.00 78.62 179 LYS A C 1
ATOM 1418 O O . LYS A 1 179 ? 0.235 -8.012 24.910 1.00 78.62 179 LYS A O 1
ATOM 1423 N N . GLY A 1 180 ? 0.733 -6.900 23.021 1.00 81.62 180 GLY A N 1
ATOM 1424 C CA . GLY A 1 180 ? -0.009 -7.768 22.111 1.00 81.62 180 GLY A CA 1
ATOM 1425 C C . GLY A 1 180 ? -1.526 -7.648 22.281 1.00 81.62 180 GLY A C 1
ATOM 1426 O O . GLY A 1 180 ? -2.248 -8.597 21.976 1.00 81.62 180 GLY A O 1
ATOM 1427 N N . VAL A 1 181 ? -2.005 -6.511 22.797 1.00 86.62 181 VAL A N 1
ATOM 1428 C CA . VAL A 1 181 ? -3.416 -6.272 23.131 1.00 86.62 181 VAL A CA 1
ATOM 1429 C C . VAL A 1 181 ? -3.941 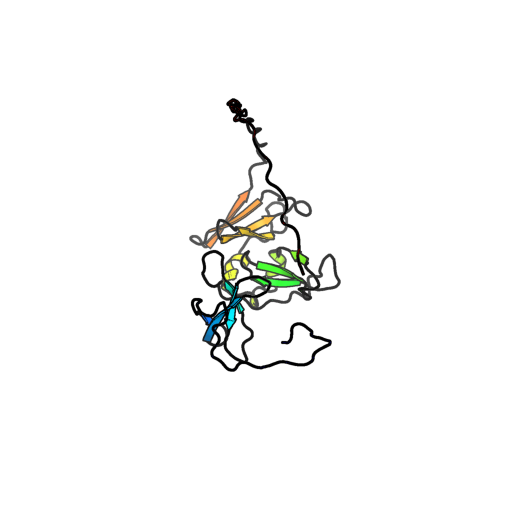-5.076 22.341 1.00 86.62 181 VAL A C 1
ATOM 1431 O O . VAL A 1 181 ? -3.235 -4.093 22.120 1.00 86.62 181 VAL A O 1
ATOM 1434 N N . TRP A 1 182 ? -5.204 -5.164 21.933 1.00 89.19 182 TRP A N 1
ATOM 1435 C CA . TRP A 1 182 ? -5.936 -4.062 21.322 1.00 89.19 182 TRP A CA 1
ATOM 1436 C C . TRP A 1 182 ? -6.470 -3.116 22.397 1.00 89.19 182 TRP A C 1
ATOM 1438 O O . TRP A 1 182 ? -7.167 -3.539 23.318 1.00 89.19 182 TRP A O 1
ATOM 1448 N N . VAL A 1 183 ? -6.132 -1.833 22.283 1.00 88.81 183 VAL A N 1
ATOM 1449 C CA . VAL A 1 183 ? -6.610 -0.779 23.178 1.00 88.81 183 VAL A CA 1
ATOM 1450 C C . VAL A 1 183 ? -7.737 -0.032 22.484 1.00 88.81 183 VAL A C 1
ATOM 1452 O O . VAL A 1 183 ? -7.530 0.664 21.489 1.00 88.81 183 VAL A O 1
ATOM 1455 N N . GLU A 1 184 ? -8.940 -0.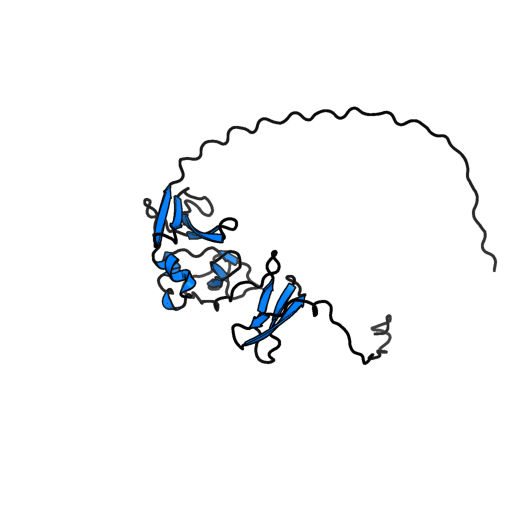172 23.025 1.00 88.50 184 GLU A N 1
ATOM 1456 C CA . GLU A 1 184 ? -10.122 0.523 22.537 1.00 88.50 184 GLU A CA 1
ATOM 1457 C C . GLU A 1 184 ? -10.208 1.929 23.132 1.00 88.50 184 GLU A C 1
ATOM 1459 O O . GLU A 1 184 ? -10.154 2.135 24.344 1.00 88.50 184 GLU A O 1
ATOM 1464 N N . THR A 1 185 ? -10.367 2.915 22.260 1.00 85.38 185 THR A N 1
ATOM 1465 C CA . THR A 1 185 ? -10.631 4.305 22.602 1.00 85.38 185 THR A CA 1
ATOM 1466 C C . THR A 1 185 ? -11.986 4.689 22.024 1.00 85.38 185 THR A C 1
ATOM 1468 O O . THR A 1 185 ? -12.144 4.892 20.819 1.00 85.38 185 THR A O 1
ATOM 1471 N N . LEU A 1 186 ? -12.976 4.834 22.899 1.00 77.56 186 LEU A N 1
ATOM 1472 C CA . LEU A 1 186 ? -14.227 5.505 22.564 1.00 77.56 186 LEU A CA 1
ATOM 1473 C C . LEU A 1 186 ? -13.937 7.007 22.506 1.00 77.56 186 LEU A C 1
ATOM 1475 O O . LEU A 1 186 ? -13.544 7.597 23.517 1.00 77.56 186 LEU A O 1
ATOM 1479 N N . ALA A 1 187 ? -14.082 7.645 21.340 1.00 61.91 187 ALA A N 1
ATOM 1480 C CA . ALA A 1 187 ? -13.925 9.092 21.278 1.00 61.91 187 ALA A CA 1
ATOM 1481 C C . ALA A 1 187 ? -14.914 9.751 22.255 1.00 61.91 187 ALA A C 1
ATOM 1483 O O . ALA A 1 187 ? -16.111 9.450 22.213 1.00 61.91 187 ALA A O 1
ATOM 1484 N N . PRO A 1 188 ? -14.461 10.692 23.102 1.00 48.97 188 PRO A N 1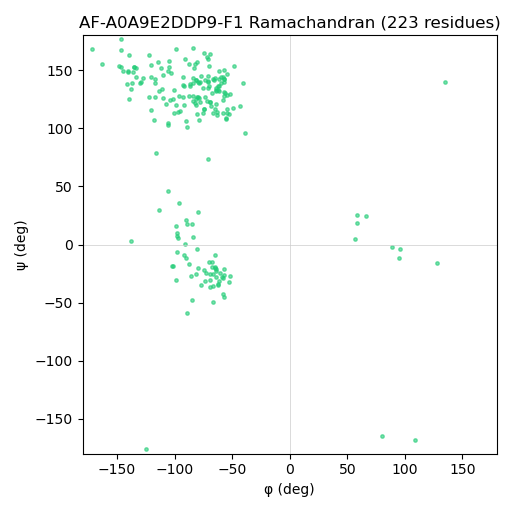
ATOM 1485 C CA . PRO A 1 188 ? -15.390 11.577 23.778 1.00 48.97 188 PRO A CA 1
ATOM 1486 C C . PRO A 1 188 ? -16.213 12.310 22.712 1.00 48.97 188 PRO A C 1
ATOM 1488 O O . PRO A 1 188 ? -15.675 12.707 21.673 1.00 48.97 188 PRO A O 1
ATOM 1491 N N . ALA A 1 189 ? -17.517 12.475 22.970 1.00 41.97 189 ALA A N 1
ATOM 1492 C CA . ALA A 1 189 ? -18.440 13.212 22.110 1.00 41.97 189 ALA A CA 1
ATOM 1493 C C . ALA A 1 189 ? -17.768 14.484 21.557 1.00 41.97 189 ALA A C 1
ATOM 1495 O O . ALA A 1 189 ? -17.049 15.156 22.307 1.00 41.97 189 ALA A O 1
ATOM 1496 N N . PRO A 1 190 ? -17.971 14.827 20.271 1.00 38.97 190 PRO A N 1
ATOM 1497 C CA . PRO A 1 190 ? -17.223 15.887 19.615 1.00 38.97 190 PRO A CA 1
ATOM 1498 C C . PRO A 1 190 ? -17.352 17.181 20.417 1.00 38.97 190 PRO A C 1
ATOM 1500 O O . PRO A 1 190 ? -18.402 17.827 20.431 1.00 38.97 190 PRO A O 1
ATOM 1503 N N . GLN A 1 191 ? -16.271 17.581 21.089 1.00 40.31 191 GLN A N 1
ATOM 1504 C CA . GLN A 1 191 ? -16.187 18.919 21.641 1.00 40.31 191 GLN A CA 1
ATOM 1505 C C . GLN A 1 191 ? -16.221 19.863 20.444 1.00 40.31 191 GLN A C 1
ATOM 1507 O O . GLN A 1 191 ? -15.307 19.862 19.617 1.00 40.31 191 GLN A O 1
ATOM 1512 N N . LYS A 1 192 ? -17.317 20.624 20.319 1.00 36.66 192 LYS A N 1
ATOM 1513 C CA . LYS A 1 192 ? -17.467 21.683 1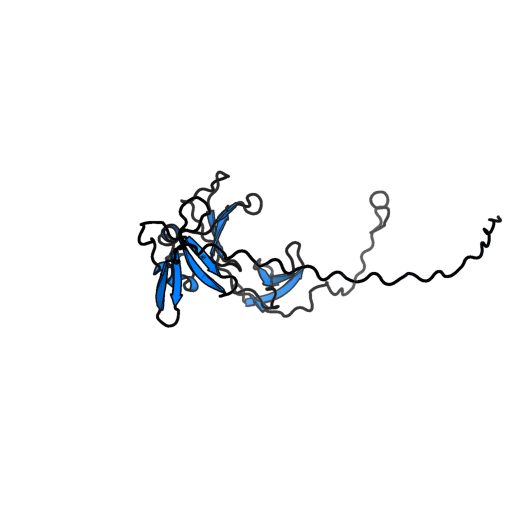9.318 1.00 36.66 192 LYS A CA 1
ATOM 1514 C C . LYS A 1 192 ? -16.159 22.464 19.264 1.00 36.66 192 LYS A C 1
ATOM 1516 O O . LYS A 1 192 ? -15.741 23.034 20.273 1.00 36.66 192 LYS A O 1
ATOM 1521 N N . ALA A 1 193 ? -15.518 22.465 18.097 1.00 36.28 193 ALA A N 1
ATOM 1522 C CA . ALA A 1 193 ? -14.328 23.258 17.858 1.00 36.28 193 ALA A CA 1
ATOM 1523 C C . ALA A 1 193 ? -14.602 24.692 18.331 1.00 36.28 193 ALA A C 1
ATOM 1525 O O . ALA A 1 193 ? -15.514 25.355 17.830 1.00 36.28 193 ALA A O 1
ATOM 1526 N N . LYS A 1 194 ? -13.842 25.163 19.329 1.00 39.34 194 LYS A N 1
ATOM 1527 C CA . LYS A 1 194 ? -13.861 26.578 19.705 1.00 39.34 194 LYS A CA 1
ATOM 1528 C C . LYS A 1 194 ? -13.559 27.382 18.435 1.00 39.34 194 LYS A C 1
ATOM 1530 O O . LYS A 1 194 ? -12.574 27.068 17.763 1.00 39.34 194 LYS A O 1
ATOM 1535 N N . PRO A 1 195 ? -14.376 28.388 18.078 1.00 36.56 195 PRO A N 1
ATOM 1536 C CA . PRO A 1 195 ? -14.156 29.155 16.865 1.00 36.56 195 PRO A CA 1
ATOM 1537 C C . PRO A 1 195 ? -12.762 29.779 16.916 1.00 36.56 195 PRO A C 1
ATOM 1539 O O . PRO A 1 195 ? -12.403 30.472 17.872 1.00 36.56 195 PRO A O 1
ATOM 1542 N N . ALA A 1 196 ? -11.965 29.495 15.886 1.00 38.62 196 ALA A N 1
ATOM 1543 C CA . ALA A 1 196 ? -10.651 30.082 15.709 1.00 38.62 196 ALA A CA 1
ATOM 1544 C C . ALA A 1 196 ? -10.788 31.611 15.745 1.00 38.62 196 ALA A C 1
ATOM 1546 O O . ALA A 1 196 ? -11.447 32.212 14.892 1.00 38.62 196 ALA A O 1
ATOM 1547 N N . LYS A 1 197 ? -10.167 32.251 16.744 1.00 41.09 197 LYS A N 1
ATOM 1548 C CA . LYS A 1 197 ? -10.005 33.707 16.771 1.00 41.09 197 LYS A CA 1
ATOM 1549 C C . LYS A 1 197 ? -9.323 34.121 15.468 1.00 41.09 197 LYS A C 1
ATOM 1551 O O . LYS A 1 197 ? -8.162 33.781 15.237 1.00 41.09 197 LYS A O 1
ATOM 1556 N N . LYS A 1 198 ? -10.050 34.857 14.622 1.00 38.03 198 LYS A N 1
ATOM 1557 C CA . LYS A 1 198 ? -9.502 35.542 13.449 1.00 38.03 198 LYS A CA 1
ATOM 1558 C C . LYS A 1 198 ? -8.317 36.393 13.913 1.00 38.03 198 LYS A C 1
ATOM 1560 O O . LYS A 1 198 ? -8.505 37.364 14.643 1.00 38.03 198 LYS A O 1
ATOM 1565 N N . LYS A 1 199 ? -7.097 36.032 13.506 1.00 34.81 199 LYS A N 1
ATOM 1566 C CA . LYS A 1 199 ? -5.950 36.938 13.609 1.00 34.81 199 LYS A CA 1
ATOM 1567 C C . LYS A 1 199 ? -6.224 38.113 12.673 1.00 34.81 199 LYS A C 1
ATOM 1569 O O . LYS A 1 199 ? -6.376 37.926 11.468 1.00 34.81 199 LYS A O 1
ATOM 1574 N N . ALA A 1 200 ? -6.348 39.303 13.253 1.00 34.75 200 ALA A N 1
ATOM 1575 C CA . ALA A 1 200 ? -6.501 40.547 12.519 1.00 34.75 200 ALA A CA 1
ATOM 1576 C C . ALA A 1 200 ? -5.312 40.733 11.566 1.00 34.75 200 ALA A C 1
ATOM 1578 O O . ALA A 1 200 ? -4.151 40.638 11.968 1.00 34.75 200 ALA A O 1
ATOM 1579 N N . ALA A 1 201 ? -5.616 40.981 10.294 1.00 36.16 201 ALA A N 1
ATOM 1580 C CA . ALA A 1 201 ? -4.635 41.328 9.284 1.00 36.16 201 ALA A CA 1
ATOM 1581 C C . ALA A 1 201 ? -3.971 42.662 9.656 1.00 36.16 201 ALA A C 1
ATOM 1583 O O . ALA A 1 201 ? -4.612 43.715 9.660 1.00 36.16 201 ALA A O 1
ATOM 1584 N N . VAL A 1 202 ? -2.676 42.619 9.966 1.00 38.66 202 VAL A N 1
ATOM 1585 C CA . VAL A 1 202 ? -1.844 43.815 10.104 1.00 38.66 202 VAL A CA 1
ATOM 1586 C C . VAL A 1 202 ? -1.727 44.464 8.723 1.00 38.66 202 VAL A C 1
ATOM 1588 O O . VAL A 1 202 ? -1.141 43.900 7.798 1.00 38.66 202 VAL A O 1
ATOM 1591 N N . LYS A 1 203 ? -2.321 45.655 8.584 1.00 35.69 203 LYS A N 1
ATOM 1592 C CA . LYS A 1 203 ? -2.216 46.521 7.404 1.00 35.69 203 LYS A CA 1
ATOM 1593 C C . LYS A 1 203 ? -0.741 46.850 7.140 1.00 35.69 203 LYS A C 1
ATOM 1595 O O . LYS A 1 203 ? -0.118 47.573 7.915 1.00 35.69 203 LYS A O 1
ATOM 1600 N N . LYS A 1 204 ? -0.190 46.367 6.023 1.00 34.59 204 LYS A N 1
ATOM 1601 C CA . LYS A 1 204 ? 1.072 46.881 5.471 1.00 34.59 204 LYS A CA 1
ATOM 1602 C C . LYS A 1 204 ? 0.838 48.307 4.959 1.00 34.59 204 LYS A C 1
ATOM 1604 O O . LYS A 1 204 ? 0.015 48.522 4.073 1.00 34.59 204 LYS A O 1
ATOM 1609 N N . LYS A 1 205 ? 1.561 49.266 5.545 1.00 31.48 205 LYS A N 1
ATOM 1610 C CA . LYS A 1 205 ? 1.687 50.655 5.077 1.00 31.48 205 LYS A CA 1
ATOM 1611 C C . LYS A 1 205 ? 2.201 50.673 3.635 1.00 31.48 205 LYS A C 1
ATOM 1613 O O . LYS A 1 205 ? 3.211 50.045 3.330 1.00 31.48 205 LYS A O 1
ATOM 1618 N N . ALA A 1 206 ? 1.514 51.428 2.782 1.00 34.31 206 ALA A N 1
ATOM 1619 C CA . ALA A 1 206 ? 1.975 51.793 1.452 1.00 34.31 206 ALA A CA 1
ATOM 1620 C C . ALA A 1 206 ? 3.158 52.767 1.568 1.00 34.31 206 ALA A C 1
ATOM 1622 O O . ALA A 1 206 ? 3.029 53.830 2.175 1.00 34.31 206 ALA A O 1
ATOM 1623 N N . THR A 1 207 ? 4.303 52.412 0.988 1.00 35.41 207 THR A N 1
ATOM 1624 C CA . THR A 1 207 ? 5.422 53.331 0.757 1.00 35.41 207 THR A CA 1
ATOM 1625 C C . THR A 1 207 ? 5.413 53.803 -0.694 1.00 35.41 207 THR A C 1
ATOM 1627 O O . THR A 1 207 ? 5.206 53.038 -1.637 1.00 35.41 207 THR A O 1
ATOM 1630 N N . ALA A 1 208 ? 5.567 55.117 -0.835 1.00 35.62 208 ALA A N 1
ATOM 1631 C CA . ALA A 1 208 ? 5.383 55.898 -2.043 1.00 35.62 208 ALA A CA 1
ATOM 1632 C C . ALA A 1 208 ? 6.370 55.535 -3.166 1.00 35.62 208 ALA A C 1
ATOM 1634 O O . ALA A 1 208 ? 7.580 55.452 -2.955 1.00 35.62 208 ALA A O 1
ATOM 1635 N N . LYS A 1 209 ? 5.849 55.399 -4.393 1.00 35.12 209 LYS A N 1
ATOM 1636 C CA . LYS A 1 209 ? 6.648 55.353 -5.623 1.00 35.12 209 LYS A CA 1
ATOM 1637 C C . LYS A 1 209 ? 7.153 56.758 -5.959 1.00 35.12 209 LYS A C 1
ATOM 1639 O O . LYS A 1 209 ? 6.366 57.655 -6.255 1.00 35.12 209 LYS A O 1
ATOM 1644 N N . LYS A 1 210 ? 8.476 56.928 -5.944 1.00 34.09 210 LYS A N 1
ATOM 1645 C CA . LYS A 1 210 ? 9.187 58.110 -6.446 1.00 34.09 210 LYS A CA 1
ATOM 1646 C C . LYS A 1 210 ? 9.266 58.029 -7.980 1.00 34.09 210 LYS A C 1
ATOM 1648 O O . LYS A 1 210 ? 9.702 57.018 -8.523 1.00 34.09 210 LYS A O 1
ATOM 1653 N N . LYS A 1 211 ? 8.804 59.0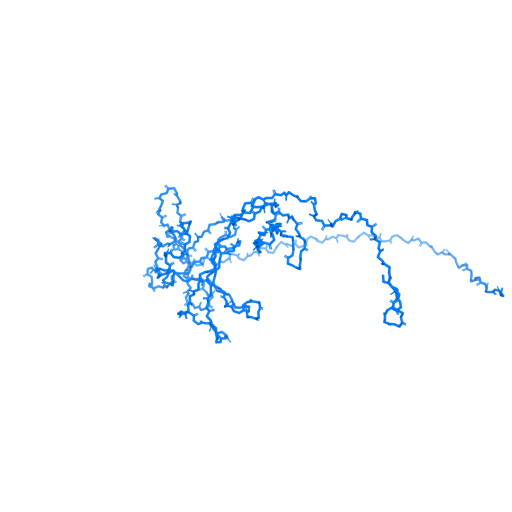84 -8.660 1.00 35.38 211 LYS A N 1
ATOM 1654 C CA . LYS A 1 211 ? 8.904 59.292 -10.116 1.00 35.38 211 LYS A CA 1
ATOM 1655 C C . LYS A 1 211 ? 10.376 59.364 -10.550 1.00 35.38 211 LYS A C 1
ATOM 1657 O O . LYS A 1 211 ? 11.140 60.106 -9.939 1.00 35.38 211 LYS A O 1
ATOM 1662 N N . VAL A 1 212 ? 10.728 58.693 -11.647 1.00 37.88 212 VAL A N 1
ATOM 1663 C CA . VAL A 1 212 ? 11.903 59.018 -12.476 1.00 37.88 212 VAL A CA 1
ATOM 1664 C C . VAL A 1 212 ? 11.447 59.127 -13.931 1.00 37.88 212 VAL A C 1
ATOM 1666 O O . VAL A 1 212 ? 10.533 58.431 -14.367 1.00 37.88 212 VAL A O 1
ATOM 1669 N N . ALA A 1 213 ? 12.022 60.119 -14.602 1.00 36.00 213 ALA A N 1
ATOM 1670 C CA . ALA A 1 213 ? 11.526 60.817 -15.771 1.00 36.00 213 ALA A CA 1
ATOM 1671 C C . ALA A 1 213 ? 11.817 60.139 -17.123 1.00 36.00 213 ALA A C 1
ATOM 1673 O O . ALA A 1 213 ? 12.598 59.202 -17.241 1.00 36.00 213 ALA A O 1
ATOM 1674 N N . ALA A 1 214 ? 11.150 60.684 -18.140 1.00 37.91 214 ALA A N 1
ATOM 1675 C CA . ALA A 1 214 ? 11.137 60.301 -19.545 1.00 37.91 214 ALA A CA 1
ATOM 1676 C C . ALA A 1 214 ? 12.421 60.622 -20.343 1.00 37.91 214 ALA A C 1
ATOM 1678 O O . ALA A 1 214 ? 13.157 61.542 -19.987 1.00 37.91 214 ALA A O 1
ATOM 1679 N N . LYS A 1 215 ? 12.546 59.931 -21.497 1.00 33.47 215 LYS A N 1
ATOM 1680 C CA . LYS A 1 215 ? 13.268 60.200 -22.781 1.00 33.47 215 LYS A CA 1
ATOM 1681 C C . LYS A 1 215 ? 14.010 58.918 -23.217 1.00 33.47 215 LYS A C 1
ATOM 1683 O O . LYS A 1 215 ? 14.569 58.251 -22.368 1.00 33.47 215 LYS A O 1
ATOM 1688 N N . LYS A 1 216 ? 14.099 58.484 -24.480 1.00 34.94 216 LYS A N 1
ATOM 1689 C CA . LYS A 1 216 ? 13.747 59.001 -25.819 1.00 34.94 216 LYS A CA 1
ATOM 1690 C C . LYS A 1 216 ? 13.744 57.798 -26.796 1.00 34.94 216 LYS A C 1
ATOM 1692 O O . LYS A 1 216 ? 14.445 56.821 -26.559 1.00 34.94 216 LYS A O 1
ATOM 1697 N N . LYS A 1 217 ? 12.985 57.910 -27.893 1.00 40.59 217 LYS A N 1
ATOM 1698 C CA . LYS A 1 217 ? 12.985 57.026 -29.081 1.00 40.59 217 LYS A CA 1
ATOM 1699 C C . LYS A 1 217 ? 14.370 56.920 -29.747 1.00 40.59 217 LYS A C 1
ATOM 1701 O O . LYS A 1 217 ? 15.069 57.929 -29.818 1.00 40.59 217 LYS A O 1
ATOM 1706 N N . ALA A 1 218 ? 14.654 55.775 -30.374 1.00 42.00 218 ALA A N 1
ATOM 1707 C CA . ALA A 1 218 ? 15.571 55.644 -31.515 1.00 42.00 218 ALA A CA 1
ATOM 1708 C C . ALA A 1 218 ? 15.000 54.637 -32.553 1.00 42.00 218 ALA A C 1
ATOM 1710 O O . ALA A 1 218 ? 14.228 53.762 -32.153 1.00 42.00 218 ALA A O 1
ATOM 1711 N N . PRO A 1 219 ? 15.281 54.799 -33.864 1.00 46.69 219 PRO A N 1
ATOM 1712 C CA . PRO A 1 219 ? 14.434 54.297 -34.951 1.00 46.69 219 PRO A CA 1
ATOM 1713 C C . PRO A 1 219 ? 14.881 52.962 -35.577 1.00 46.69 219 PRO A C 1
ATOM 1715 O O . PRO A 1 219 ? 15.988 52.474 -35.360 1.00 46.69 219 PRO A O 1
ATOM 1718 N N . ALA A 1 220 ? 13.971 52.410 -36.384 1.00 45.38 220 ALA A N 1
ATOM 1719 C CA . ALA A 1 220 ? 14.101 51.206 -37.198 1.00 45.38 220 ALA A CA 1
ATOM 1720 C C . ALA A 1 220 ? 15.272 51.257 -38.201 1.00 45.38 220 ALA A C 1
ATOM 1722 O O . ALA A 1 220 ? 15.519 52.287 -38.828 1.00 45.38 220 ALA A O 1
ATOM 1723 N N . LYS A 1 221 ? 15.943 50.112 -38.396 1.00 45.12 221 LYS A N 1
ATOM 1724 C CA . LYS A 1 221 ? 16.876 49.871 -39.509 1.00 45.12 221 LYS A CA 1
ATOM 1725 C C . LYS A 1 221 ? 16.114 49.355 -40.743 1.00 45.12 221 LYS A C 1
ATOM 1727 O O . LYS A 1 221 ? 15.253 48.488 -40.576 1.00 45.12 221 LYS A O 1
ATOM 1732 N N . PRO A 1 222 ? 16.433 49.829 -41.959 1.00 51.09 222 PRO A N 1
ATOM 1733 C CA . PRO A 1 222 ? 15.852 49.312 -43.191 1.00 51.09 222 PRO A CA 1
ATOM 1734 C C . PRO A 1 222 ? 16.566 48.044 -43.682 1.00 51.09 222 PRO A C 1
ATOM 1736 O O . PRO A 1 222 ? 17.756 47.840 -43.443 1.00 51.09 222 PRO A O 1
ATOM 1739 N N . LYS A 1 223 ? 15.799 47.213 -44.397 1.00 41.97 223 LYS A N 1
ATOM 1740 C CA . LYS A 1 223 ? 16.288 46.164 -45.299 1.00 41.97 223 LYS A CA 1
ATOM 1741 C C . LYS A 1 223 ? 17.045 46.797 -46.470 1.00 41.97 223 LYS A C 1
ATOM 1743 O O . LYS A 1 223 ? 16.582 47.799 -47.010 1.00 41.97 223 LYS A O 1
ATOM 1748 N N . ALA A 1 224 ? 18.109 46.143 -46.919 1.00 46.50 224 ALA A N 1
ATOM 1749 C CA . ALA A 1 224 ? 18.608 46.268 -48.280 1.00 46.50 224 ALA A CA 1
ATOM 1750 C C . ALA A 1 224 ? 19.038 44.879 -48.774 1.00 46.50 224 ALA A C 1
ATOM 1752 O O . ALA A 1 224 ? 19.787 44.207 -48.068 1.00 46.50 224 ALA A O 1
ATOM 1753 N N . THR A 1 225 ? 18.458 44.516 -49.927 1.00 45.03 225 THR A N 1
ATOM 1754 C CA . THR A 1 225 ? 18.957 43.649 -51.020 1.00 45.03 225 THR A CA 1
ATOM 1755 C C . THR A 1 225 ? 19.735 42.392 -50.674 1.00 45.03 225 THR A C 1
ATOM 1757 O O . THR A 1 225 ? 20.900 42.519 -50.247 1.00 45.03 225 THR A O 1
#

Sequence (225 aa):
LCGNNPDCSTFEFEAGEYKIRGYEGPTVECDKCSAEMQLKTGRFGKYFGCTGEDCKNTRKLLRNGEAAPPKMDPVAMPELACEKVEDHYLLRDGAAGLFLAASQFPKNRETRAPYLDELLPHQNEIDPKYQFLMRAPVKDPDDRRALVKFGRQTKEHYLATEIEKGKASGWRADFDETKGVWVETLAPAPQKAKPAKKKAAVKKKATAKKKVAAKKKAPAKPKAT

Secondary structure (DSSP, 8-state):
--TTTTT--------S----TTTTSPPEE-TTT--EEEEEEETTEEEEEE--TT---EEEBPTTSPBPPPPPPPEEEEEEE-SSSS-EEEEEEEBTEEEEEETTTTT---EEPPBHHHHSTTTTTS-GGGHHHHTS-SB-TT-PBEEEEE-TTT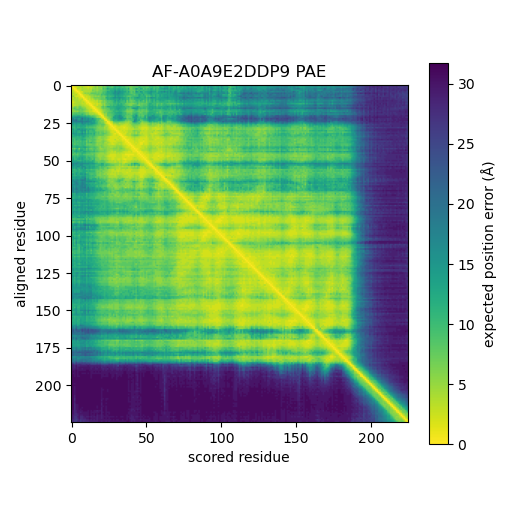--EEEEEESSTT-EEEEEEEEETTTTEEEEEEPPS---PPPP-------PPPPPPPP-------PPPPP--

Foldseek 3Di:
DDPPPPVDPDDDDDDDDDDDPFQPADWDADPPPRAIWGWDADPVGIWTAGPDPPDRDIFRQDPVRDTDPDWADKAWQQVAADPPDRFGWIWTQDQFGIKTATPPPPVGGDIGFDWLVSCQVVVVSDDPVCNLSVVDDQADPVRFGWTWGADPVVRAIKTWGADPDPHTQQWIWGQDPVVSDIDIDRHDDDPPPDPPDPDDDDDDDDDDDDDDDDDDDDDDDDDDD

Radius of gyration: 29.16 Å; Cα contacts (8 Å, |Δi|>4): 316; chains: 1; bounding box: 51×79×76 Å

Mean predicted aligned error: 13.91 Å

pLDDT: mean 78.44, std 18.73, range [31.48, 93.5]

Solvent-accessible surface area (backbone atoms only — n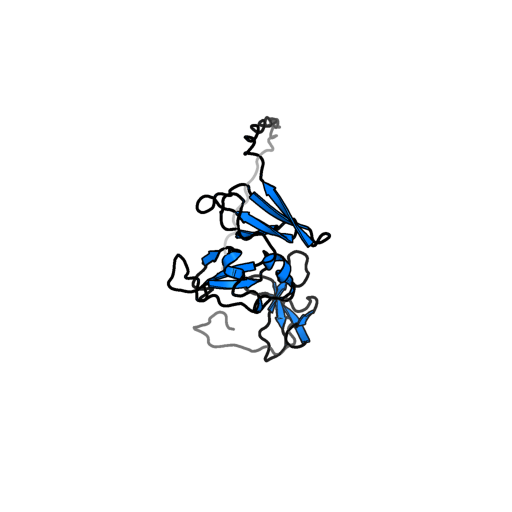ot comparable to full-atom values): 14625 Å² total; per-residue (Å²): 105,46,90,57,57,86,87,39,87,58,67,76,85,85,90,74,91,77,85,62,87,42,72,88,46,77,74,44,73,30,96,87,74,66,34,55,16,44,34,41,72,53,97,92,44,57,26,31,36,41,68,45,94,89,42,87,54,71,39,49,52,43,97,88,72,47,73,48,74,89,70,65,80,70,45,78,39,78,89,41,67,46,93,91,49,102,45,32,30,24,41,37,64,50,102,67,43,65,29,29,30,39,65,63,56,84,81,44,88,52,71,46,65,43,42,46,72,73,44,58,86,48,51,85,81,46,61,77,90,54,54,70,61,75,74,47,75,47,49,46,100,84,72,36,63,22,30,46,43,50,39,86,87,80,73,42,65,31,35,36,30,56,74,51,102,88,41,72,62,46,43,35,32,42,67,40,79,91,76,75,44,74,48,77,43,73,52,74,76,83,72,74,76,73,79,78,77,79,79,79,81,79,80,79,80,87,78,83,85,78,89,81,86,91,87,79,91,83,84,87,83,81,90,78,137